Protein AF-A0A2N5YKT1-F1 (afdb_monomer_lite)

Radius of gyration: 28.51 Å; chains: 1; bounding box: 60×55×76 Å

pLDDT: mean 89.14, std 11.63, range [45.34, 98.81]

Secondary structure (DSSP, 8-state):
--SSEEEEEE-PPPPHHHHT--SS--SS----HHHHHHHHTT-S----EEEEEE-GGGT----EE-TTTSSSSSEEEEEEE-TTSSEEEEEEESSSSTT-TT-EEEEEETTS---EE-TT--SS-EEEEEE-TTSSEEEEEE-TTSSS-EEEEEEB-TT-PBPPPEE-TTSS-TTSPPP--------TTS-----THHHHH-HHHHHHHHHHHHHTT-HHHHHHHHHHHHHH-TT-HHHHHHHHHHHHHTT-HHHHHHHHHHHHHH-TT-HHHHHHHHHHHHHTT-HHHHHHHHHHHHHH-TT-HHHHHHHHHHHHHTT-HHHHHHHHHHHHHH-TT-HHHHHH-

Structure (mmCIF, N/CA/C/O backbone):
data_AF-A0A2N5YKT1-F1
#
_entry.id   AF-A0A2N5YKT1-F1
#
loop_
_atom_site.group_PDB
_atom_site.id
_atom_site.type_symbol
_atom_site.label_atom_id
_atom_site.label_alt_id
_atom_site.label_comp_id
_atom_site.label_asym_id
_atom_site.label_entity_id
_atom_site.label_seq_id
_atom_site.pdbx_PDB_ins_code
_atom_site.Cartn_x
_atom_site.Cartn_y
_atom_site.Cartn_z
_atom_site.occupancy
_atom_site.B_iso_or_equiv
_atom_site.auth_seq_id
_atom_site.auth_comp_id
_atom_site.auth_asym_id
_atom_site.auth_atom_id
_atom_site.pdbx_PDB_model_num
ATOM 1 N N . PRO A 1 1 ? 11.188 -1.565 -28.164 1.00 86.38 1 PRO A N 1
ATOM 2 C CA . PRO A 1 1 ? 10.560 -0.308 -28.669 1.00 86.38 1 PRO A CA 1
ATOM 3 C C . PRO A 1 1 ? 9.932 -0.454 -30.055 1.00 86.38 1 PRO A C 1
ATOM 5 O O . PRO A 1 1 ? 8.893 0.130 -30.321 1.00 86.38 1 PRO A O 1
ATOM 8 N N . ASP A 1 2 ? 10.549 -1.260 -30.917 1.00 89.69 2 ASP A N 1
ATOM 9 C CA . ASP A 1 2 ? 10.103 -1.562 -32.281 1.00 89.69 2 ASP A CA 1
ATOM 10 C C . ASP A 1 2 ? 8.947 -2.581 -32.383 1.00 89.69 2 ASP A C 1
ATOM 12 O O . ASP A 1 2 ? 8.536 -2.931 -33.486 1.00 89.69 2 ASP A O 1
ATOM 16 N N . GLY A 1 3 ? 8.436 -3.076 -31.251 1.00 90.06 3 GLY A N 1
ATOM 17 C CA . GLY A 1 3 ? 7.338 -4.046 -31.192 1.00 90.06 3 GLY A CA 1
ATOM 18 C C . GLY A 1 3 ? 7.708 -5.473 -31.608 1.00 90.06 3 GLY A C 1
ATOM 19 O O . GLY A 1 3 ? 6.817 -6.312 -31.717 1.00 90.06 3 GLY A O 1
ATOM 20 N N . LYS A 1 4 ? 8.993 -5.772 -31.839 1.00 92.25 4 LYS A N 1
ATOM 21 C CA . LYS A 1 4 ? 9.425 -7.091 -32.332 1.00 92.25 4 LYS A CA 1
ATOM 22 C C . LYS A 1 4 ? 9.734 -8.089 -31.227 1.00 92.25 4 LYS A C 1
ATOM 24 O O . LYS A 1 4 ? 9.658 -9.292 -31.459 1.00 92.25 4 LYS A O 1
ATOM 29 N N . GLU A 1 5 ? 10.072 -7.606 -30.040 1.00 93.50 5 GLU A N 1
ATOM 30 C CA . GLU A 1 5 ? 10.569 -8.421 -28.936 1.00 93.50 5 GLU A CA 1
ATOM 31 C C . GLU A 1 5 ? 10.015 -7.933 -27.593 1.00 93.50 5 GLU A C 1
ATOM 33 O O . GLU A 1 5 ? 9.808 -6.734 -27.382 1.00 93.50 5 GLU A O 1
ATOM 38 N N . ILE A 1 6 ? 9.808 -8.873 -26.672 1.00 94.81 6 ILE A N 1
ATOM 39 C CA . ILE A 1 6 ? 9.516 -8.625 -25.262 1.00 94.81 6 ILE A CA 1
ATOM 40 C C . ILE A 1 6 ? 10.753 -8.985 -24.437 1.00 94.81 6 ILE A C 1
ATOM 42 O O . ILE A 1 6 ? 11.307 -10.070 -24.587 1.00 94.81 6 ILE A O 1
ATOM 46 N N . ILE A 1 7 ? 11.129 -8.105 -23.508 1.00 95.06 7 ILE A N 1
ATOM 47 C CA . ILE A 1 7 ? 12.052 -8.425 -22.417 1.00 95.06 7 ILE A CA 1
ATOM 48 C C . ILE A 1 7 ? 11.255 -8.687 -21.141 1.00 95.06 7 ILE A C 1
ATOM 50 O O . ILE A 1 7 ? 10.336 -7.935 -20.809 1.00 95.06 7 ILE A O 1
ATOM 54 N N . PHE A 1 8 ? 11.586 -9.755 -20.427 1.00 94.12 8 PHE A N 1
ATOM 55 C CA . PHE A 1 8 ? 10.875 -10.158 -19.220 1.00 94.12 8 PHE A CA 1
ATOM 56 C C . PHE A 1 8 ? 11.812 -10.838 -18.226 1.00 94.12 8 PHE A C 1
ATOM 58 O O . PHE A 1 8 ? 12.901 -11.292 -18.566 1.00 94.12 8 PHE A O 1
ATOM 65 N N . THR A 1 9 ? 11.374 -10.898 -16.975 1.00 92.00 9 THR A N 1
ATOM 66 C CA . THR A 1 9 ? 12.069 -11.615 -15.908 1.00 92.00 9 THR A CA 1
ATOM 67 C C . THR A 1 9 ? 11.561 -13.041 -15.828 1.00 92.00 9 THR A C 1
ATOM 69 O O . THR A 1 9 ? 10.349 -13.260 -15.757 1.00 92.00 9 THR A O 1
ATOM 72 N N . ARG A 1 10 ? 12.469 -14.004 -15.753 1.00 88.81 10 ARG A N 1
ATOM 73 C CA . ARG A 1 10 ? 12.155 -15.415 -15.565 1.00 88.81 10 ARG A CA 1
ATOM 74 C C . ARG A 1 10 ? 12.795 -15.910 -14.277 1.00 88.81 10 ARG A C 1
ATOM 76 O O . ARG A 1 10 ? 13.937 -15.582 -13.987 1.00 88.81 10 ARG A O 1
ATOM 83 N N . SER A 1 11 ? 12.065 -16.726 -13.529 1.00 85.00 11 SER A N 1
ATOM 84 C CA . SER A 1 11 ? 12.604 -17.495 -12.410 1.00 85.00 11 SER A CA 1
ATOM 85 C C . SER A 1 11 ? 12.069 -18.925 -12.497 1.00 85.00 11 SER A C 1
ATOM 87 O O . SER A 1 11 ? 10.940 -19.107 -12.972 1.00 85.00 11 SER A O 1
ATOM 89 N N . PRO A 1 12 ? 12.836 -19.951 -12.094 1.00 78.06 12 PRO A N 1
ATOM 90 C CA . PRO A 1 12 ? 12.320 -21.308 -11.993 1.00 78.06 12 PRO A CA 1
ATOM 91 C C . PRO A 1 12 ? 11.086 -21.360 -11.082 1.00 78.06 12 PRO A C 1
ATOM 93 O O . PRO A 1 12 ? 11.156 -21.030 -9.898 1.00 78.06 12 PRO A O 1
ATOM 96 N N . ALA A 1 13 ? 9.950 -21.784 -11.637 1.00 69.56 13 ALA A N 1
ATOM 97 C CA . ALA A 1 13 ? 8.740 -22.024 -10.863 1.00 69.56 13 ALA A CA 1
ATOM 98 C C . ALA A 1 13 ? 8.846 -23.344 -10.082 1.00 69.56 13 ALA A C 1
ATOM 100 O O . ALA A 1 13 ? 9.595 -24.253 -10.445 1.00 69.56 13 ALA A O 1
ATOM 101 N N . ILE A 1 14 ? 8.067 -23.454 -9.012 1.00 65.19 14 ILE A N 1
ATOM 102 C CA . ILE A 1 14 ? 7.901 -24.701 -8.260 1.00 65.19 14 ILE A CA 1
ATOM 103 C C . ILE A 1 14 ? 6.872 -25.566 -8.988 1.00 65.19 14 ILE A C 1
ATOM 105 O O . ILE A 1 14 ? 5.936 -25.037 -9.591 1.00 65.19 14 ILE A O 1
ATOM 109 N N . SER A 1 15 ? 7.031 -26.891 -8.947 1.00 64.56 15 SER A N 1
ATOM 110 C CA . SER A 1 15 ? 5.998 -27.801 -9.446 1.00 64.56 15 SER A CA 1
ATOM 111 C C . SER A 1 15 ? 4.694 -27.585 -8.660 1.00 64.56 15 SER A C 1
ATOM 113 O O . SER A 1 15 ? 4.715 -27.410 -7.443 1.00 64.56 15 SER A O 1
ATOM 115 N N . ALA A 1 16 ? 3.537 -27.593 -9.329 1.00 60.28 16 ALA A N 1
ATOM 116 C CA . ALA A 1 16 ? 2.237 -27.390 -8.669 1.00 60.28 16 ALA A CA 1
ATOM 117 C C . ALA A 1 16 ? 2.002 -28.363 -7.488 1.00 60.28 16 ALA A C 1
ATOM 119 O O . ALA A 1 16 ? 1.377 -28.016 -6.489 1.00 60.28 16 ALA A O 1
ATOM 120 N N . SER A 1 17 ? 2.580 -29.566 -7.567 1.00 63.03 17 SER A N 1
ATOM 121 C CA . SER A 1 17 ? 2.560 -30.574 -6.504 1.00 63.03 17 SER A CA 1
ATOM 122 C C . SER A 1 17 ? 3.322 -30.165 -5.240 1.00 63.03 17 SER A C 1
ATOM 124 O O . SER A 1 17 ? 2.910 -30.522 -4.141 1.00 63.03 17 SER A O 1
ATOM 126 N N . GLU A 1 18 ? 4.423 -29.422 -5.367 1.00 60.34 18 GLU A N 1
ATOM 127 C CA . GLU A 1 18 ? 5.234 -28.970 -4.227 1.00 60.34 18 GLU A CA 1
ATOM 128 C C . GLU A 1 18 ? 4.712 -27.667 -3.611 1.00 60.34 18 GLU A C 1
ATOM 130 O O . GLU A 1 18 ? 4.902 -27.433 -2.418 1.00 60.34 18 GLU A O 1
ATOM 135 N N . SER A 1 19 ? 4.037 -26.821 -4.396 1.00 62.28 19 SER A N 1
ATOM 136 C CA . SER A 1 19 ? 3.437 -25.580 -3.890 1.00 62.28 19 SER A CA 1
ATOM 137 C C . SER A 1 19 ? 2.154 -25.819 -3.086 1.00 62.28 19 SER A C 1
ATOM 139 O O . SER A 1 19 ? 1.734 -24.938 -2.336 1.00 62.28 19 SER A O 1
ATOM 141 N N . GLY A 1 20 ? 1.533 -26.998 -3.226 1.00 58.44 20 GLY A N 1
ATOM 142 C CA . GLY A 1 20 ? 0.220 -27.310 -2.655 1.00 58.44 20 GLY A CA 1
ATOM 143 C C . GLY A 1 20 ? -0.949 -26.636 -3.384 1.00 58.44 20 GLY A C 1
ATOM 144 O O . GLY A 1 20 ? -2.080 -26.712 -2.913 1.00 58.44 20 GLY A O 1
ATOM 145 N N . ILE A 1 21 ? -0.697 -25.978 -4.523 1.00 56.59 21 ILE A N 1
ATOM 146 C CA . ILE A 1 21 ? -1.719 -25.327 -5.350 1.00 56.59 21 ILE A CA 1
ATOM 147 C C . ILE A 1 21 ? -2.102 -26.298 -6.464 1.00 56.59 21 ILE A C 1
ATOM 149 O O . ILE A 1 21 ? -1.448 -26.353 -7.503 1.00 56.59 21 ILE A O 1
ATOM 153 N N . THR A 1 22 ? -3.156 -27.077 -6.246 1.00 56.34 22 THR A N 1
ATOM 154 C CA . THR A 1 22 ? -3.546 -28.154 -7.166 1.00 56.34 22 THR A CA 1
ATOM 155 C C . THR A 1 22 ? -4.588 -27.725 -8.213 1.00 56.34 22 THR A C 1
ATOM 157 O O . THR A 1 22 ? -4.651 -28.336 -9.277 1.00 56.34 22 THR A O 1
ATOM 160 N N . ASP A 1 23 ? -5.353 -26.644 -7.971 1.00 52.97 23 ASP A N 1
ATOM 161 C CA . ASP A 1 23 ? -6.624 -26.417 -8.696 1.00 52.97 23 ASP A CA 1
ATOM 162 C C . ASP A 1 23 ? -6.814 -24.982 -9.235 1.00 52.97 23 ASP A C 1
ATOM 164 O O . ASP A 1 23 ? -7.851 -24.668 -9.816 1.00 52.97 23 ASP A O 1
ATOM 168 N N . GLY A 1 24 ? -5.872 -24.061 -8.998 1.00 51.94 24 GLY A N 1
ATOM 169 C CA . GLY A 1 24 ? -5.961 -22.660 -9.453 1.00 51.94 24 GLY A CA 1
ATOM 170 C C . GLY A 1 24 ? -7.123 -21.819 -8.884 1.00 51.94 24 GLY A C 1
ATOM 171 O O . GLY A 1 24 ? -7.169 -20.623 -9.153 1.00 51.94 24 GLY A O 1
ATOM 172 N N . PHE A 1 25 ? -8.039 -22.401 -8.095 1.00 45.34 25 PHE A N 1
ATOM 173 C CA . PHE A 1 25 ? -9.274 -21.758 -7.619 1.00 45.34 25 PHE A CA 1
ATOM 174 C C . PHE A 1 25 ? -9.761 -22.258 -6.243 1.00 45.34 25 PHE A C 1
ATOM 176 O O . PHE A 1 25 ? -10.955 -22.473 -6.025 1.00 45.34 25 PHE A O 1
ATOM 183 N N . THR A 1 26 ? -8.882 -22.409 -5.254 1.00 45.91 26 THR A N 1
ATOM 184 C CA . THR A 1 26 ? -9.340 -22.580 -3.865 1.00 45.91 26 THR A CA 1
ATOM 185 C C . THR A 1 26 ? -9.526 -21.212 -3.199 1.00 45.91 26 THR A C 1
ATOM 187 O O . THR A 1 26 ? -8.607 -20.404 -3.126 1.00 45.91 26 THR A O 1
ATOM 190 N N . ARG A 1 27 ? -10.733 -20.932 -2.671 1.00 49.94 27 ARG A N 1
ATOM 191 C CA . ARG A 1 27 ? -11.054 -19.685 -1.927 1.00 49.94 27 ARG A CA 1
ATOM 192 C C . ARG A 1 27 ? -10.218 -19.487 -0.652 1.00 49.94 27 ARG A C 1
ATOM 194 O O . ARG A 1 27 ? -10.260 -18.418 -0.053 1.00 49.94 27 ARG A O 1
ATOM 201 N N . LYS A 1 28 ? -9.486 -20.517 -0.226 1.00 52.94 28 LYS A N 1
ATOM 202 C CA . LYS A 1 28 ? -8.480 -20.461 0.830 1.00 52.94 28 LYS A CA 1
ATOM 203 C C . LYS A 1 28 ? -7.150 -20.905 0.240 1.00 52.94 28 LYS A C 1
ATOM 205 O O . LYS A 1 28 ? -6.939 -22.094 0.014 1.00 52.94 28 LYS A O 1
ATOM 210 N N . THR A 1 29 ? -6.260 -19.950 0.015 1.00 54.75 29 THR A N 1
ATOM 211 C CA . THR A 1 29 ? -4.850 -20.236 -0.234 1.00 54.75 29 THR A CA 1
ATOM 212 C C . THR A 1 29 ? -4.214 -20.583 1.109 1.00 54.75 29 THR A C 1
ATOM 214 O O . THR A 1 29 ? -3.700 -19.710 1.805 1.00 54.75 29 THR A O 1
ATOM 217 N N . GLU A 1 30 ? -4.301 -21.843 1.532 1.00 59.25 30 GLU A N 1
ATOM 218 C CA . GLU A 1 30 ? -3.433 -22.324 2.607 1.00 59.25 30 GLU A CA 1
ATOM 219 C C . GLU A 1 30 ? -2.031 -22.464 2.017 1.00 59.25 30 GLU A C 1
ATOM 221 O O . GLU A 1 30 ? -1.757 -23.353 1.213 1.00 59.25 30 GLU A O 1
ATOM 226 N N . VAL A 1 31 ? -1.157 -21.509 2.340 1.00 62.91 31 VAL A N 1
ATOM 227 C CA . VAL A 1 31 ? 0.230 -21.541 1.877 1.00 62.91 31 VAL A CA 1
ATOM 228 C C . VAL A 1 31 ? 0.899 -22.770 2.494 1.00 62.91 31 VAL A C 1
ATOM 230 O O . VAL A 1 31 ? 0.850 -22.967 3.709 1.00 62.91 31 VAL A O 1
ATOM 233 N N . ASN A 1 32 ? 1.508 -23.615 1.661 1.00 71.38 32 ASN A N 1
ATOM 234 C CA . ASN A 1 32 ? 2.214 -24.810 2.112 1.00 71.38 32 ASN A CA 1
ATOM 235 C C . ASN A 1 32 ? 3.315 -24.419 3.119 1.00 71.38 32 ASN A C 1
ATOM 237 O O . ASN A 1 32 ? 4.270 -23.724 2.770 1.00 71.38 32 ASN A O 1
ATOM 241 N N . LYS A 1 33 ? 3.170 -24.851 4.378 1.00 75.88 33 LYS A N 1
ATOM 242 C CA . LYS A 1 33 ? 4.049 -24.438 5.482 1.00 75.88 33 LYS A CA 1
ATOM 243 C C . LYS A 1 33 ? 5.522 -24.819 5.262 1.00 75.88 33 LYS A C 1
ATOM 2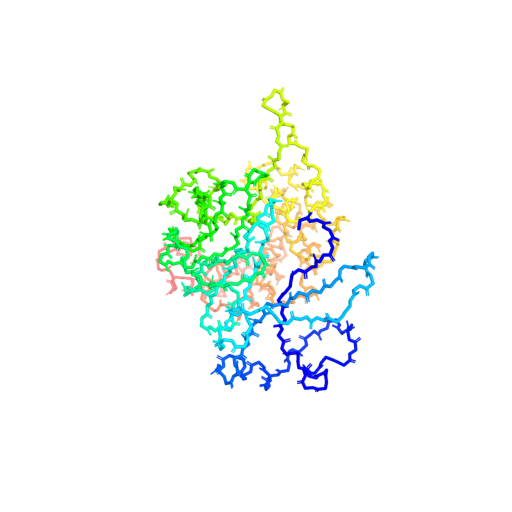45 O O . LYS A 1 33 ? 6.348 -23.920 5.354 1.00 75.88 33 LYS A O 1
ATOM 250 N N . PRO A 1 34 ? 5.881 -26.064 4.887 1.00 76.19 34 PRO A N 1
ATOM 251 C CA . PRO A 1 34 ? 7.258 -26.393 4.505 1.00 76.19 34 PRO A CA 1
ATOM 252 C C . PRO A 1 34 ? 7.849 -25.476 3.426 1.00 76.19 34 PRO A C 1
ATOM 254 O O . PRO A 1 34 ? 9.026 -25.126 3.478 1.00 76.19 34 PRO A O 1
ATOM 257 N N . PHE A 1 35 ? 7.040 -25.077 2.442 1.00 72.06 35 PHE A N 1
ATOM 258 C CA . PHE A 1 35 ? 7.455 -24.112 1.428 1.00 72.06 35 PHE A CA 1
ATOM 259 C C . PHE A 1 35 ? 7.686 -22.716 2.030 1.00 72.06 35 PHE A C 1
ATOM 261 O O . PHE A 1 35 ? 8.715 -22.095 1.757 1.00 72.06 35 PHE A O 1
ATOM 268 N N . THR A 1 36 ? 6.764 -22.237 2.871 1.00 75.12 36 THR A N 1
ATOM 269 C CA . THR A 1 36 ? 6.907 -20.949 3.565 1.00 75.12 36 THR A CA 1
ATOM 270 C C . THR A 1 36 ? 8.122 -20.932 4.482 1.00 75.12 36 THR A C 1
ATOM 272 O O . THR A 1 36 ? 8.856 -19.954 4.465 1.00 75.12 36 THR A O 1
ATOM 275 N N . ASP A 1 37 ? 8.386 -22.008 5.220 1.00 80.38 37 ASP A N 1
ATOM 276 C CA . ASP A 1 37 ? 9.520 -22.098 6.140 1.00 80.38 37 ASP A CA 1
ATOM 277 C C . ASP A 1 37 ? 10.845 -21.996 5.369 1.00 80.38 37 ASP A C 1
ATOM 279 O O . ASP A 1 37 ? 11.690 -21.175 5.711 1.00 80.38 37 ASP A O 1
ATOM 283 N N . LYS A 1 38 ? 10.990 -22.715 4.246 1.00 77.50 38 LYS A N 1
ATOM 284 C CA . LYS A 1 38 ? 12.174 -22.595 3.372 1.00 77.50 38 LYS A CA 1
ATOM 285 C C . LYS A 1 38 ? 12.364 -21.184 2.814 1.00 77.50 38 LYS A C 1
ATOM 287 O O . LYS A 1 38 ? 13.497 -20.725 2.683 1.00 77.50 38 LYS A O 1
ATOM 292 N N . PHE A 1 39 ? 11.266 -20.514 2.458 1.00 74.75 39 PHE A N 1
ATOM 293 C CA . PHE A 1 39 ? 11.278 -19.124 2.001 1.00 74.75 39 PHE A CA 1
ATOM 294 C C . PHE A 1 39 ? 11.723 -18.186 3.135 1.00 74.75 39 PHE A C 1
ATOM 296 O O . PHE A 1 39 ? 12.695 -17.455 2.976 1.00 74.75 39 PHE A O 1
ATOM 303 N N . VAL A 1 40 ? 11.068 -18.249 4.296 1.00 77.25 40 VAL A N 1
ATOM 304 C CA . VAL A 1 40 ? 11.337 -17.393 5.465 1.00 77.25 40 VAL A CA 1
ATOM 305 C C . VAL A 1 40 ? 12.751 -17.598 6.013 1.00 77.25 40 VAL A C 1
ATOM 307 O O . VAL A 1 40 ? 13.405 -16.626 6.382 1.00 77.25 40 VAL A O 1
ATOM 310 N N . ASN A 1 41 ? 13.247 -18.835 6.018 1.00 82.19 41 ASN A N 1
ATOM 311 C CA . ASN A 1 41 ? 14.579 -19.177 6.515 1.00 82.19 41 ASN A CA 1
ATOM 312 C C . ASN A 1 41 ? 15.702 -18.902 5.499 1.00 82.19 41 ASN A C 1
ATOM 314 O O . ASN A 1 41 ? 16.868 -19.135 5.810 1.00 82.19 41 ASN A O 1
ATOM 318 N N . GLY A 1 42 ? 15.381 -18.440 4.284 1.00 74.56 42 GLY A N 1
ATOM 319 C CA . GLY A 1 42 ? 16.381 -18.185 3.243 1.00 74.56 42 GLY A CA 1
ATOM 320 C C . GLY A 1 42 ? 17.089 -19.448 2.741 1.00 74.56 42 GLY A C 1
ATOM 321 O O . GLY A 1 42 ? 18.194 -19.370 2.216 1.00 74.56 42 GLY A O 1
ATOM 322 N N . GLU A 1 43 ? 16.467 -20.622 2.880 1.00 78.19 43 GLU A N 1
ATOM 323 C CA . GLU A 1 43 ? 17.034 -21.909 2.446 1.00 78.19 43 GLU A CA 1
ATOM 324 C C . GLU A 1 43 ? 17.023 -22.071 0.914 1.00 78.19 43 GLU A C 1
ATOM 326 O O . GLU A 1 43 ? 17.606 -23.012 0.372 1.00 78.19 43 GLU A O 1
ATOM 331 N N . ARG A 1 44 ? 16.346 -21.163 0.196 1.00 70.12 44 ARG A N 1
ATOM 332 C CA . ARG A 1 44 ? 16.289 -21.134 -1.268 1.00 70.12 44 ARG A CA 1
ATOM 333 C C . ARG A 1 44 ? 16.288 -19.701 -1.797 1.00 70.12 44 ARG A C 1
ATOM 335 O O . ARG A 1 44 ? 15.389 -18.921 -1.492 1.00 70.12 44 ARG A O 1
ATOM 342 N N . ASP A 1 45 ? 17.236 -19.404 -2.680 1.00 72.12 45 ASP A N 1
ATOM 343 C CA . ASP A 1 45 ? 17.280 -18.136 -3.405 1.00 72.12 45 ASP A CA 1
ATOM 344 C C . ASP A 1 45 ? 16.274 -18.125 -4.568 1.00 72.12 45 ASP A C 1
ATOM 346 O O . ASP A 1 45 ? 16.317 -18.988 -5.449 1.00 72.12 45 ASP A O 1
ATOM 350 N N . TYR A 1 46 ? 15.422 -17.099 -4.627 1.00 75.00 46 TYR A N 1
ATOM 351 C CA . TYR A 1 46 ? 14.644 -16.767 -5.825 1.00 75.00 46 TYR A CA 1
ATOM 352 C C . TYR A 1 46 ? 15.413 -15.725 -6.624 1.00 75.00 46 TYR A C 1
ATOM 354 O O . TYR A 1 46 ? 15.512 -14.561 -6.227 1.00 75.00 46 TYR A O 1
ATOM 362 N N . LYS A 1 47 ? 16.001 -16.168 -7.735 1.00 85.06 47 LYS A N 1
ATOM 363 C CA . LYS A 1 47 ? 16.746 -15.315 -8.661 1.00 85.06 47 LYS A CA 1
ATOM 364 C C . LYS A 1 47 ? 15.940 -15.136 -9.929 1.00 85.06 47 LYS A C 1
ATOM 366 O O . LYS A 1 47 ? 15.284 -16.069 -10.395 1.00 85.06 47 LYS A O 1
ATOM 371 N N . TYR A 1 48 ? 15.969 -13.913 -10.428 1.00 90.44 48 TYR A N 1
ATOM 372 C CA . TYR A 1 48 ? 15.307 -13.533 -11.658 1.00 90.44 48 TYR A CA 1
ATOM 373 C C . TYR A 1 48 ? 16.375 -13.233 -12.697 1.00 90.44 48 TYR A C 1
ATOM 375 O O . TYR A 1 48 ? 17.289 -12.447 -12.457 1.00 90.44 48 TYR A O 1
ATOM 383 N N . ASP A 1 49 ? 16.238 -13.865 -13.846 1.00 92.31 49 ASP A N 1
ATOM 384 C CA . ASP A 1 49 ? 17.089 -13.658 -15.003 1.00 92.31 49 ASP A CA 1
ATOM 385 C C . ASP A 1 49 ? 16.303 -12.900 -16.069 1.00 92.31 49 ASP A C 1
ATOM 387 O O . ASP A 1 49 ? 15.086 -13.075 -16.205 1.00 92.31 49 ASP A O 1
ATOM 391 N N . LEU A 1 50 ? 16.982 -12.049 -16.835 1.00 94.44 50 LEU A N 1
ATOM 392 C CA . LEU A 1 50 ? 16.354 -11.330 -17.940 1.00 94.44 50 LEU A CA 1
ATOM 393 C C . LEU A 1 50 ? 16.381 -12.159 -19.214 1.00 94.44 50 LEU A C 1
ATOM 395 O O . LEU A 1 50 ? 17.443 -12.494 -19.718 1.00 94.44 50 LEU A O 1
ATOM 399 N N . TYR A 1 51 ? 15.214 -12.408 -19.787 1.00 95.81 51 TYR A N 1
ATOM 400 C CA . TYR A 1 51 ? 15.062 -13.101 -21.058 1.00 95.81 51 TYR A CA 1
ATOM 401 C C . TYR A 1 51 ? 14.421 -12.181 -22.089 1.00 95.81 51 TYR A C 1
ATOM 403 O O . TYR A 1 51 ? 13.651 -11.276 -21.761 1.00 95.81 51 TYR A O 1
ATOM 411 N N . LYS A 1 52 ? 14.732 -12.452 -23.350 1.00 95.25 52 LYS A N 1
ATOM 412 C CA . LYS A 1 52 ? 14.124 -11.848 -24.530 1.00 95.25 52 LYS A CA 1
ATOM 413 C C . LYS A 1 52 ? 13.316 -12.900 -25.275 1.00 95.25 52 LYS A C 1
ATOM 415 O O . LYS A 1 52 ? 13.722 -14.055 -25.333 1.00 95.25 52 LYS A O 1
ATOM 420 N N . ILE A 1 53 ? 12.178 -12.523 -25.839 1.00 96.12 53 ILE A N 1
ATOM 421 C CA . ILE A 1 53 ? 11.334 -13.414 -26.642 1.00 96.12 53 ILE A CA 1
ATOM 422 C C . ILE A 1 53 ? 10.734 -12.631 -27.814 1.00 96.12 53 ILE A C 1
ATOM 424 O O . ILE A 1 53 ? 10.256 -11.510 -27.606 1.00 96.12 53 ILE A O 1
ATOM 428 N N . PRO A 1 54 ? 10.723 -13.182 -29.040 1.00 96.12 54 PRO A N 1
ATOM 429 C CA . PRO A 1 54 ? 10.025 -12.561 -30.159 1.00 96.12 54 PRO A CA 1
ATOM 430 C C . PRO A 1 54 ? 8.547 -12.341 -29.829 1.00 96.12 54 PRO A C 1
ATOM 432 O O . PRO A 1 54 ? 7.893 -13.226 -29.282 1.00 96.12 54 PRO A O 1
ATOM 435 N N . PHE A 1 55 ? 8.000 -11.176 -30.176 1.00 94.50 55 PHE A N 1
ATOM 436 C CA . PHE A 1 55 ? 6.584 -10.892 -29.955 1.00 94.50 55 PHE A CA 1
ATOM 437 C C . PHE A 1 55 ? 5.697 -11.715 -30.899 1.00 94.50 55 PHE A C 1
ATOM 439 O O . PHE A 1 55 ? 4.702 -12.287 -30.455 1.00 94.50 55 PHE A O 1
ATOM 446 N N . ASN A 1 56 ? 6.075 -11.805 -32.183 1.00 93.88 56 ASN A N 1
ATOM 447 C CA . ASN A 1 56 ? 5.400 -12.593 -33.226 1.00 93.88 56 ASN A CA 1
ATOM 448 C C . ASN A 1 56 ? 3.867 -12.424 -33.240 1.00 93.88 56 ASN A C 1
ATOM 450 O O . ASN A 1 56 ? 3.121 -13.405 -33.200 1.00 93.88 56 ASN A O 1
ATOM 454 N N . ASP A 1 57 ? 3.395 -11.175 -33.258 1.00 91.25 57 ASP A N 1
ATOM 455 C CA . ASP A 1 57 ? 1.970 -10.813 -33.157 1.00 91.25 57 ASP A CA 1
ATOM 456 C C . ASP A 1 57 ? 1.272 -11.417 -31.923 1.00 91.25 57 ASP A C 1
ATOM 458 O O . ASP A 1 57 ? 0.128 -11.866 -31.983 1.00 91.25 57 ASP A O 1
ATOM 462 N N . GLY A 1 58 ? 1.988 -11.492 -30.801 1.00 90.88 58 GLY A N 1
ATOM 463 C CA . GLY A 1 58 ? 1.511 -12.092 -29.556 1.00 90.88 58 GLY A CA 1
ATOM 464 C C . GLY A 1 58 ? 1.627 -13.617 -29.487 1.00 90.88 58 GLY A C 1
ATOM 465 O O . GLY A 1 58 ? 1.264 -14.192 -28.464 1.00 90.88 58 GLY A O 1
ATOM 466 N N . ARG A 1 59 ? 2.148 -14.292 -30.524 1.00 93.00 59 ARG A N 1
ATOM 467 C CA . ARG A 1 59 ? 2.378 -15.751 -30.501 1.00 93.00 59 ARG A CA 1
ATOM 468 C C . ARG A 1 59 ? 3.629 -16.155 -29.719 1.00 93.00 59 ARG A C 1
ATOM 470 O O . ARG A 1 59 ? 3.787 -17.334 -29.417 1.00 93.00 59 ARG A O 1
ATOM 477 N N . GLY A 1 60 ? 4.502 -15.203 -29.390 1.00 93.00 60 GLY A N 1
ATOM 478 C CA . GLY A 1 60 ? 5.743 -15.491 -28.679 1.00 93.00 60 GLY A CA 1
ATOM 479 C C . GLY A 1 60 ? 6.771 -16.225 -29.548 1.00 93.00 60 GLY A C 1
ATOM 480 O O . GLY A 1 60 ? 6.729 -16.195 -30.778 1.00 93.00 60 GLY A O 1
ATOM 481 N N . GLY A 1 61 ? 7.704 -16.915 -28.905 1.00 94.44 61 GLY A N 1
ATOM 482 C CA . GLY A 1 61 ? 8.761 -17.694 -29.541 1.00 94.44 61 GLY A CA 1
ATOM 483 C C . GLY A 1 61 ? 9.625 -18.388 -28.493 1.00 94.44 61 GLY A C 1
ATOM 484 O O . GLY A 1 61 ? 9.224 -18.515 -27.338 1.00 94.44 61 GLY A O 1
ATOM 485 N N . GLU A 1 62 ? 10.824 -18.808 -28.882 1.00 95.88 62 GLU A N 1
ATOM 486 C CA . GLU A 1 62 ? 11.795 -19.347 -27.928 1.00 95.88 62 GLU A CA 1
ATOM 487 C C . GLU A 1 62 ? 12.417 -18.208 -27.102 1.00 95.88 62 GLU A C 1
ATOM 489 O O . GLU A 1 62 ? 12.925 -17.243 -27.685 1.00 95.88 62 GLU A O 1
ATOM 494 N N . PRO A 1 63 ? 12.376 -18.275 -25.760 1.00 95.25 63 PRO A N 1
ATOM 495 C CA . PRO A 1 63 ? 12.982 -17.264 -24.912 1.00 95.25 63 PRO A CA 1
ATOM 496 C C . PRO A 1 63 ? 14.503 -17.450 -24.837 1.00 95.25 63 PRO A C 1
ATOM 498 O O . PRO A 1 63 ? 15.000 -18.531 -24.525 1.00 95.25 63 PRO A O 1
ATOM 501 N N . ILE A 1 64 ? 15.244 -16.367 -25.051 1.00 95.06 64 ILE A N 1
ATOM 502 C CA . ILE A 1 64 ? 16.709 -16.335 -25.083 1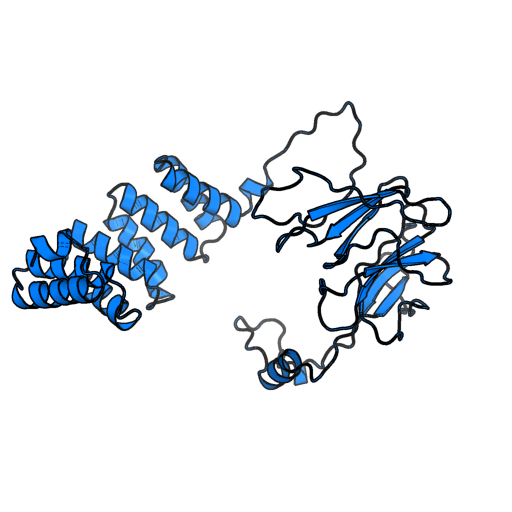.00 95.06 64 ILE A CA 1
ATOM 503 C C . ILE A 1 64 ? 17.219 -15.547 -23.865 1.00 95.06 64 ILE A C 1
ATOM 505 O O . ILE A 1 64 ? 16.729 -14.439 -23.624 1.00 95.06 64 ILE A O 1
ATOM 509 N N . PRO A 1 65 ? 18.181 -16.075 -23.086 1.00 95.31 65 PRO A N 1
ATOM 510 C CA . PRO A 1 65 ? 18.755 -15.352 -21.955 1.00 95.31 65 PRO A CA 1
ATOM 511 C C . PRO A 1 65 ? 19.519 -14.105 -22.419 1.00 95.31 65 PRO A C 1
ATOM 513 O O . PRO A 1 65 ? 20.229 -14.118 -23.426 1.00 95.31 65 PRO A O 1
ATOM 516 N N . VAL A 1 66 ? 19.400 -13.013 -21.666 1.00 95.19 66 VAL A N 1
ATOM 517 C CA . VAL A 1 66 ? 20.140 -11.769 -21.911 1.00 95.19 66 VAL A CA 1
ATOM 518 C C . VAL A 1 66 ? 21.521 -11.872 -21.277 1.00 95.19 66 VAL A C 1
ATOM 520 O O . VAL A 1 66 ? 21.649 -11.927 -20.052 1.00 95.19 66 VAL A O 1
ATOM 523 N N . ALA A 1 67 ? 22.564 -11.856 -22.107 1.00 93.50 67 ALA A N 1
ATOM 524 C CA . ALA A 1 67 ? 23.951 -11.882 -21.650 1.00 93.50 67 ALA A CA 1
ATOM 525 C C . ALA A 1 67 ? 24.238 -10.761 -20.630 1.00 93.50 67 ALA A C 1
ATOM 527 O O . ALA A 1 67 ? 23.833 -9.615 -20.817 1.00 93.50 67 ALA A O 1
ATOM 528 N N . GLY A 1 68 ? 24.914 -11.104 -19.528 1.00 90.56 68 GLY A N 1
ATOM 529 C CA . GLY A 1 68 ? 25.237 -10.183 -18.429 1.00 90.56 68 GLY A CA 1
ATOM 530 C C . GLY A 1 68 ? 24.104 -9.949 -17.416 1.00 90.56 68 GLY A C 1
ATOM 531 O O . GLY A 1 68 ? 24.377 -9.566 -16.274 1.00 90.56 68 GLY A O 1
ATOM 532 N N . ALA A 1 69 ? 22.855 -10.249 -17.783 1.00 92.75 69 ALA A N 1
ATOM 533 C CA . ALA A 1 69 ? 21.670 -10.110 -16.931 1.00 92.75 69 ALA A CA 1
ATOM 534 C C . ALA A 1 69 ? 20.888 -11.427 -16.729 1.00 92.75 69 ALA A C 1
ATOM 536 O O . ALA A 1 69 ? 19.790 -11.419 -16.171 1.00 92.75 69 ALA A O 1
ATOM 537 N N . SER A 1 70 ? 21.462 -12.542 -17.181 1.00 93.88 70 SER A N 1
ATOM 538 C CA . SER A 1 70 ? 21.038 -13.918 -16.912 1.00 93.88 70 SER A CA 1
ATOM 539 C C . SER A 1 70 ? 22.211 -14.732 -16.389 1.00 93.88 70 SER A C 1
ATOM 541 O O . SER A 1 70 ? 23.357 -14.440 -16.740 1.00 93.88 70 SER A O 1
ATOM 543 N N . ASP A 1 71 ? 21.924 -15.735 -15.560 1.00 91.06 71 ASP A N 1
ATOM 544 C CA . ASP A 1 71 ? 22.881 -16.725 -15.049 1.00 91.06 71 ASP A CA 1
ATOM 545 C C . ASP A 1 71 ? 24.081 -16.099 -14.310 1.00 91.06 71 ASP A C 1
ATOM 547 O O . ASP A 1 71 ? 25.134 -16.708 -14.132 1.00 91.06 71 ASP A O 1
ATOM 551 N N . ASN A 1 72 ? 23.924 -14.861 -13.830 1.00 91.12 72 ASN A N 1
ATOM 552 C CA . ASN A 1 72 ? 24.975 -14.094 -13.155 1.00 91.12 72 ASN A CA 1
ATOM 553 C C . ASN A 1 72 ? 24.958 -14.265 -11.623 1.00 91.12 72 ASN A C 1
ATOM 555 O O . ASN A 1 72 ? 25.661 -13.559 -10.897 1.00 91.12 72 ASN A O 1
ATOM 559 N N . GLY A 1 73 ? 24.119 -15.175 -11.120 1.00 89.00 73 GLY A N 1
ATOM 560 C CA . GLY A 1 73 ? 23.958 -15.457 -9.696 1.00 89.00 73 GLY A CA 1
ATOM 561 C C . GLY A 1 73 ? 23.280 -14.340 -8.894 1.00 89.00 73 GLY A C 1
ATOM 562 O O . GLY A 1 73 ? 23.270 -14.430 -7.663 1.00 89.00 73 GLY A O 1
ATOM 563 N N . LYS A 1 74 ? 22.712 -13.325 -9.556 1.00 90.75 74 LYS A N 1
ATOM 564 C CA . LYS A 1 74 ? 21.978 -12.194 -8.966 1.00 90.75 74 LYS A CA 1
ATOM 565 C C . LYS A 1 74 ? 20.517 -12.204 -9.421 1.00 90.75 74 LYS A C 1
ATOM 567 O O . LYS A 1 74 ? 20.136 -12.954 -10.310 1.00 90.75 74 LYS A O 1
ATOM 572 N N . SER A 1 75 ? 19.697 -11.375 -8.786 1.00 91.50 75 SER A N 1
ATOM 573 C CA . SER A 1 75 ? 18.318 -11.124 -9.202 1.00 91.50 75 SER A CA 1
ATOM 574 C C . SER A 1 75 ? 18.270 -9.873 -10.074 1.00 91.50 75 SER A C 1
ATOM 576 O O . SER A 1 75 ? 18.677 -8.811 -9.613 1.00 91.50 75 SER A O 1
ATOM 578 N N . ASN A 1 76 ? 17.783 -9.993 -11.308 1.00 93.25 76 ASN A N 1
ATOM 579 C CA . ASN A 1 76 ? 17.722 -8.943 -12.321 1.00 93.25 76 ASN A CA 1
ATOM 580 C C . ASN A 1 76 ? 16.256 -8.720 -12.726 1.00 93.25 76 ASN A C 1
ATOM 582 O O . ASN A 1 76 ? 15.558 -9.672 -13.076 1.00 93.25 76 ASN A O 1
ATOM 586 N N . TYR A 1 77 ? 15.759 -7.483 -12.648 1.00 92.88 77 TYR A N 1
ATOM 587 C CA . TYR A 1 77 ? 14.329 -7.200 -12.800 1.00 92.88 77 TYR A CA 1
ATOM 588 C C . TYR A 1 77 ? 13.997 -5.776 -13.252 1.00 92.88 77 TYR A C 1
ATOM 590 O O . TYR A 1 77 ? 14.868 -4.926 -13.388 1.00 92.88 77 TYR A O 1
ATOM 598 N N . PHE A 1 78 ? 12.714 -5.531 -13.549 1.00 93.19 78 PHE A N 1
ATOM 599 C CA . PHE A 1 78 ? 12.197 -4.254 -14.068 1.00 93.19 78 PHE A CA 1
ATOM 600 C C . PHE A 1 78 ? 12.932 -3.730 -15.309 1.00 93.19 78 PHE A C 1
ATOM 602 O O . PHE A 1 78 ? 13.089 -2.528 -15.485 1.00 93.19 78 PHE A O 1
ATOM 609 N N . ALA A 1 79 ? 13.359 -4.624 -16.200 1.00 95.25 79 ALA A N 1
ATOM 610 C CA . ALA A 1 79 ? 14.040 -4.214 -17.418 1.00 95.25 79 ALA A CA 1
ATOM 611 C C . ALA A 1 79 ? 13.159 -3.317 -18.305 1.00 95.25 79 ALA A C 1
ATOM 613 O O . ALA A 1 79 ? 11.958 -3.563 -18.493 1.00 95.25 79 ALA A O 1
ATOM 614 N N . ARG A 1 80 ? 13.769 -2.264 -18.853 1.00 95.19 80 ARG A N 1
ATOM 615 C CA . ARG A 1 80 ? 13.140 -1.289 -19.748 1.00 95.19 80 ARG A CA 1
ATOM 616 C C . ARG A 1 80 ? 14.116 -0.882 -20.840 1.00 95.19 80 ARG A C 1
ATOM 618 O O . ARG A 1 80 ? 15.220 -0.425 -20.550 1.00 95.19 80 ARG A O 1
ATOM 625 N N . TYR A 1 81 ? 13.669 -0.996 -22.085 1.00 96.38 81 TYR A N 1
ATOM 626 C CA . TYR A 1 81 ? 14.362 -0.390 -23.213 1.00 96.38 81 TYR A CA 1
ATOM 627 C C . TYR A 1 81 ? 14.209 1.133 -23.180 1.00 96.38 81 TYR A C 1
ATOM 629 O O . TYR A 1 81 ? 13.116 1.632 -22.893 1.00 96.38 81 TYR A O 1
ATOM 637 N N . SER A 1 82 ? 15.264 1.865 -23.532 1.00 96.69 82 SER A N 1
ATOM 638 C CA . SER A 1 82 ? 15.134 3.274 -23.899 1.00 96.69 82 SER A CA 1
ATOM 639 C C . SER A 1 82 ? 14.237 3.399 -25.143 1.00 96.69 82 SER A C 1
ATOM 641 O O . SER A 1 82 ? 14.260 2.513 -26.001 1.00 96.69 82 SER A O 1
ATOM 643 N N . PRO A 1 83 ? 13.421 4.463 -25.280 1.00 95.50 83 PRO A N 1
ATOM 644 C CA . PRO A 1 83 ? 12.529 4.619 -26.435 1.00 95.50 83 PRO A CA 1
ATOM 645 C C . PRO A 1 83 ? 13.214 4.592 -27.809 1.00 95.50 83 PRO A C 1
ATOM 647 O O . PRO A 1 83 ? 12.647 4.046 -28.751 1.00 95.50 83 PRO A O 1
ATOM 650 N N . ASP A 1 84 ? 14.440 5.103 -27.915 1.00 95.81 84 ASP A N 1
ATOM 651 C CA . ASP A 1 84 ? 15.289 5.029 -29.109 1.00 95.81 84 ASP A CA 1
ATOM 652 C C . ASP A 1 84 ? 15.903 3.639 -29.366 1.00 95.81 84 ASP A C 1
ATOM 654 O O . ASP A 1 84 ? 16.545 3.430 -30.391 1.00 95.81 84 ASP A O 1
ATOM 658 N N . GLY A 1 85 ? 15.701 2.681 -28.456 1.00 95.94 85 GLY A N 1
ATOM 659 C CA . GLY A 1 85 ? 16.150 1.299 -28.589 1.00 95.94 85 GLY A CA 1
ATOM 660 C C . GLY A 1 85 ? 17.638 1.073 -28.361 1.00 95.94 85 GLY A C 1
ATOM 661 O O . GLY A 1 85 ? 18.090 -0.036 -28.614 1.00 95.94 85 GLY A O 1
ATOM 662 N N . LYS A 1 86 ? 18.395 2.066 -27.882 1.00 96.38 86 LYS A N 1
ATOM 663 C CA . LYS A 1 86 ? 19.845 1.931 -27.670 1.00 96.38 86 LYS A CA 1
ATOM 664 C C . LYS A 1 86 ? 20.222 1.201 -26.388 1.00 96.38 86 LYS A C 1
ATOM 666 O O . LYS A 1 86 ? 21.211 0.474 -26.372 1.00 96.38 86 LYS A O 1
ATOM 671 N N . TRP A 1 87 ? 19.449 1.381 -25.322 1.00 97.69 87 TRP A N 1
ATOM 672 C CA . TRP A 1 87 ? 19.821 0.948 -23.978 1.00 97.69 87 TRP A CA 1
ATOM 673 C C . TRP A 1 87 ? 18.758 0.052 -23.352 1.00 97.69 87 TRP A C 1
ATOM 675 O O . TRP A 1 87 ? 17.564 0.208 -23.606 1.00 97.69 87 TRP A O 1
ATOM 685 N N . ILE A 1 88 ? 19.192 -0.848 -22.475 1.00 97.25 88 ILE A N 1
ATOM 686 C CA . ILE A 1 88 ? 18.346 -1.551 -21.511 1.00 97.25 88 ILE A CA 1
ATOM 687 C C . ILE A 1 88 ? 18.795 -1.120 -20.120 1.00 97.25 88 ILE A C 1
ATOM 689 O O . ILE A 1 88 ? 19.969 -1.260 -19.786 1.00 97.25 88 ILE A O 1
ATOM 693 N N . VAL A 1 89 ? 17.856 -0.636 -19.30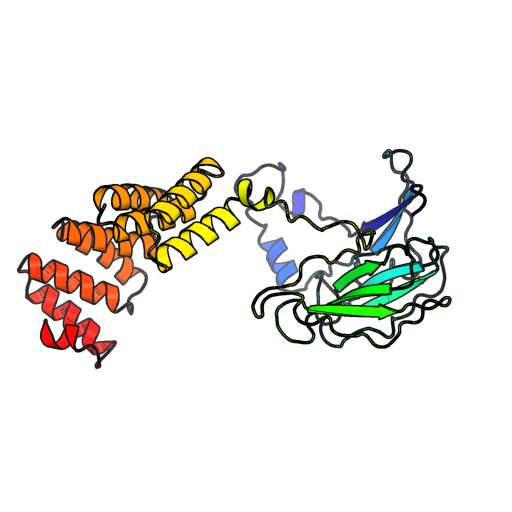5 1.00 97.81 89 VAL A N 1
ATOM 694 C CA . VAL A 1 89 ? 18.077 -0.364 -17.877 1.00 97.81 89 VAL A CA 1
ATOM 695 C C . VAL A 1 89 ? 17.252 -1.330 -17.050 1.00 97.81 89 VAL A C 1
ATOM 697 O O . VAL A 1 89 ? 16.078 -1.556 -17.354 1.00 97.81 89 VAL A O 1
ATOM 700 N N . PHE A 1 90 ? 17.851 -1.890 -16.007 1.00 96.38 90 PHE A N 1
ATOM 701 C CA . PHE A 1 90 ? 17.225 -2.864 -15.119 1.00 96.38 90 PHE A CA 1
ATOM 702 C C . PHE A 1 90 ? 17.768 -2.741 -13.694 1.00 96.38 90 PHE A C 1
ATOM 704 O O . PHE A 1 90 ? 18.846 -2.198 -13.470 1.00 96.38 90 PHE A O 1
ATOM 711 N N . CYS A 1 91 ? 17.021 -3.253 -12.722 1.00 95.19 91 CYS A N 1
ATOM 712 C CA . CYS A 1 91 ? 17.478 -3.390 -11.346 1.00 95.19 91 CYS A CA 1
ATOM 713 C C . CYS A 1 91 ? 18.232 -4.710 -11.169 1.00 95.19 91 CYS A C 1
ATOM 715 O O . CYS A 1 91 ? 17.820 -5.732 -11.720 1.00 95.19 91 CYS A O 1
ATOM 717 N N . LYS A 1 92 ? 19.280 -4.707 -10.349 1.00 93.94 92 LYS A N 1
ATOM 718 C CA . LYS A 1 92 ? 20.042 -5.889 -9.946 1.00 93.94 92 LYS A CA 1
ATOM 719 C C . LYS A 1 92 ? 20.268 -5.867 -8.436 1.00 93.94 92 LYS A C 1
ATOM 721 O O . LYS A 1 92 ? 20.639 -4.834 -7.884 1.00 93.94 92 LYS A O 1
ATOM 726 N N . ALA A 1 93 ? 20.051 -7.006 -7.785 1.00 92.00 93 ALA A N 1
ATOM 727 C CA . ALA A 1 93 ? 20.199 -7.194 -6.339 1.00 92.00 93 ALA A CA 1
ATOM 728 C C . ALA A 1 93 ? 20.783 -8.580 -6.019 1.00 92.00 93 ALA A C 1
ATOM 730 O O . ALA A 1 93 ? 20.769 -9.480 -6.867 1.00 92.00 93 ALA A O 1
ATOM 731 N N . ASN A 1 94 ? 21.286 -8.786 -4.800 1.00 86.81 94 ASN A N 1
ATOM 732 C CA . ASN A 1 94 ? 21.859 -10.068 -4.396 1.00 86.81 94 ASN A CA 1
ATOM 733 C C . ASN A 1 94 ? 20.800 -11.168 -4.278 1.00 86.81 94 ASN A C 1
ATOM 735 O O . ASN A 1 94 ? 21.059 -12.275 -4.755 1.00 86.81 94 ASN A O 1
ATOM 739 N N . ASN A 1 95 ? 19.633 -10.897 -3.678 1.00 72.81 95 ASN A N 1
ATOM 740 C CA . ASN A 1 95 ? 18.665 -11.956 -3.383 1.00 72.81 95 ASN A CA 1
ATOM 741 C C . ASN A 1 95 ? 17.168 -11.562 -3.354 1.00 72.81 95 ASN A C 1
ATOM 743 O O . ASN A 1 95 ? 16.773 -10.429 -3.097 1.00 72.81 95 ASN A O 1
ATOM 747 N N . PHE A 1 96 ? 16.362 -12.606 -3.603 1.00 68.19 96 PHE A N 1
ATOM 748 C CA . PHE A 1 96 ? 15.071 -12.988 -3.005 1.00 68.19 96 PHE A CA 1
ATOM 749 C C . PHE A 1 96 ? 13.822 -12.117 -3.199 1.00 68.19 96 PHE A C 1
ATOM 751 O O . PHE A 1 96 ? 12.740 -12.670 -3.401 1.00 68.19 96 PHE A O 1
ATOM 758 N N . MET A 1 97 ? 13.921 -10.792 -3.182 1.00 63.31 97 MET A N 1
ATOM 759 C CA . MET A 1 97 ? 12.746 -9.924 -3.254 1.00 63.31 97 MET A CA 1
ATOM 760 C C . MET A 1 97 ? 12.968 -8.775 -4.232 1.00 63.31 97 MET A C 1
ATOM 762 O O . MET A 1 97 ? 14.038 -8.174 -4.310 1.00 63.31 97 MET A O 1
ATOM 766 N N . LEU A 1 98 ? 11.926 -8.451 -4.996 1.00 64.94 98 LEU A N 1
ATOM 767 C CA . LEU A 1 98 ? 11.865 -7.156 -5.663 1.00 64.94 98 LEU A CA 1
ATOM 768 C C . LEU A 1 98 ? 11.955 -6.082 -4.571 1.00 64.94 98 LEU A C 1
ATOM 770 O O . LEU A 1 98 ? 11.351 -6.248 -3.511 1.00 64.94 98 LEU A O 1
ATOM 774 N N . LEU A 1 99 ? 12.637 -4.966 -4.848 1.00 70.94 99 LEU A N 1
ATOM 775 C CA . LEU A 1 99 ? 12.674 -3.801 -3.948 1.00 70.94 99 LEU A CA 1
ATOM 776 C C . LEU A 1 99 ? 13.505 -4.009 -2.664 1.00 70.94 99 LEU A C 1
ATOM 778 O O . LEU A 1 99 ? 13.150 -3.492 -1.604 1.00 70.94 99 LEU A O 1
ATOM 782 N N . MET A 1 100 ? 14.612 -4.749 -2.748 1.00 78.62 100 MET A N 1
ATOM 783 C CA . MET A 1 100 ? 15.551 -4.902 -1.629 1.00 78.62 100 MET A CA 1
ATOM 784 C C . MET A 1 100 ? 16.486 -3.698 -1.482 1.00 78.62 100 MET A C 1
ATOM 786 O O . MET A 1 100 ? 16.769 -2.991 -2.451 1.00 78.62 100 MET A O 1
ATOM 790 N N . GLY A 1 101 ? 16.972 -3.467 -0.258 1.00 86.44 101 GLY A N 1
ATOM 791 C CA . GLY A 1 101 ? 17.855 -2.340 0.074 1.00 86.44 101 GLY A CA 1
ATOM 792 C C . GLY A 1 101 ? 19.120 -2.271 -0.786 1.00 86.44 101 GLY A C 1
ATOM 793 O O . GLY A 1 101 ? 19.575 -1.181 -1.117 1.00 86.44 101 GLY A O 1
ATOM 794 N N . ASP A 1 102 ? 19.632 -3.424 -1.213 1.00 89.50 102 ASP A N 1
ATOM 795 C CA . ASP A 1 102 ? 20.819 -3.577 -2.057 1.00 89.50 102 ASP A CA 1
ATOM 796 C C . ASP A 1 102 ? 20.536 -3.474 -3.566 1.00 89.50 102 ASP A C 1
ATOM 798 O O . ASP A 1 102 ? 21.448 -3.637 -4.375 1.00 89.50 102 ASP A O 1
ATOM 802 N N . SER A 1 103 ? 19.290 -3.207 -3.965 1.00 93.12 103 SER A N 1
ATOM 803 C CA . SER A 1 103 ? 18.918 -3.048 -5.369 1.00 93.12 103 SER A CA 1
ATOM 804 C C . SER A 1 103 ? 19.527 -1.786 -5.979 1.00 93.12 103 SER A C 1
ATOM 806 O O . SER A 1 103 ? 19.313 -0.667 -5.491 1.00 93.12 103 SER A O 1
ATOM 808 N N . LYS A 1 104 ? 20.238 -1.971 -7.094 1.00 95.25 104 LYS A N 1
ATOM 809 C CA . LYS A 1 104 ? 20.869 -0.913 -7.892 1.00 95.25 104 LYS A CA 1
ATOM 810 C C . LYS A 1 104 ? 20.434 -1.013 -9.351 1.00 95.25 104 LYS A C 1
ATOM 812 O O . LYS A 1 104 ? 20.131 -2.094 -9.850 1.00 95.25 104 LYS A O 1
ATOM 817 N N . LEU A 1 105 ? 20.402 0.117 -10.038 1.00 97.00 105 LEU A N 1
ATOM 818 C CA . LEU A 1 105 ? 20.165 0.226 -11.467 1.00 97.00 105 LEU A CA 1
ATOM 819 C C . LEU A 1 105 ? 21.447 -0.053 -12.249 1.00 97.00 105 LEU A C 1
ATOM 821 O O . LEU A 1 105 ? 22.510 0.483 -11.935 1.00 97.00 105 LEU A O 1
ATOM 825 N N . TYR A 1 106 ? 21.311 -0.850 -13.297 1.00 97.50 106 TYR A N 1
ATOM 826 C CA . TYR A 1 106 ? 22.351 -1.171 -14.262 1.00 97.50 106 TYR A CA 1
ATOM 827 C C . TYR A 1 106 ? 21.855 -0.850 -15.667 1.00 97.50 106 TYR A C 1
ATOM 829 O O . TYR A 1 106 ? 20.653 -0.904 -15.938 1.00 97.50 106 TYR A O 1
ATOM 837 N N . ILE A 1 107 ? 22.789 -0.528 -16.556 1.00 98.25 107 ILE A N 1
ATOM 838 C CA . ILE A 1 107 ? 22.544 -0.212 -17.962 1.00 98.25 107 ILE A CA 1
ATOM 839 C C . ILE A 1 107 ? 23.439 -1.066 -18.864 1.00 98.25 107 ILE A C 1
ATOM 841 O O . ILE A 1 107 ? 24.576 -1.382 -18.509 1.00 98.25 107 ILE A O 1
ATOM 845 N N . MET A 1 108 ? 22.921 -1.440 -20.033 1.00 97.12 108 MET A N 1
ATOM 846 C CA . MET A 1 108 ? 23.665 -2.138 -21.085 1.00 97.12 108 MET A CA 1
ATOM 847 C C . MET A 1 108 ? 23.160 -1.749 -22.481 1.00 97.12 108 MET A C 1
ATOM 849 O O . MET A 1 108 ? 21.985 -1.377 -22.608 1.00 97.12 108 MET A O 1
ATOM 853 N N . PRO A 1 109 ? 23.986 -1.865 -23.538 1.00 96.38 109 PRO A N 1
ATOM 854 C CA . PRO A 1 109 ? 23.515 -1.725 -24.911 1.00 96.38 109 PRO A CA 1
ATOM 855 C C . PRO A 1 109 ? 22.420 -2.751 -25.230 1.00 96.38 109 PRO A C 1
ATOM 857 O O . PRO A 1 109 ? 22.513 -3.926 -24.865 1.00 96.38 109 PRO A O 1
ATOM 860 N N . ALA A 1 110 ? 21.375 -2.320 -25.929 1.00 93.75 110 ALA A N 1
ATOM 861 C CA . ALA A 1 110 ? 20.226 -3.155 -26.273 1.00 93.75 110 ALA A CA 1
ATOM 862 C C . ALA A 1 110 ? 20.581 -4.340 -27.185 1.00 93.75 110 ALA A C 1
ATOM 864 O O . ALA A 1 110 ? 19.976 -5.411 -27.065 1.00 93.75 110 ALA A O 1
ATOM 865 N N . GLU A 1 111 ? 21.572 -4.152 -28.056 1.00 90.25 111 GLU A N 1
ATOM 866 C CA . GLU A 1 111 ? 22.135 -5.174 -28.948 1.00 90.25 111 GLU A CA 1
ATOM 867 C C . GLU A 1 111 ? 23.025 -6.200 -28.226 1.00 90.25 111 GLU A C 1
ATOM 869 O O . GLU A 1 111 ? 23.402 -7.213 -28.811 1.00 90.25 111 GLU A O 1
ATOM 874 N N . GLY A 1 112 ? 23.295 -5.987 -26.935 1.00 85.75 112 GLY A N 1
ATOM 875 C CA . GLY A 1 112 ? 24.231 -6.774 -26.141 1.00 85.75 112 GLY A CA 1
ATOM 876 C C . GLY A 1 112 ? 25.562 -6.050 -25.955 1.00 85.75 112 GLY A C 1
ATOM 877 O O . GLY A 1 112 ? 25.962 -5.219 -26.763 1.00 85.75 112 GLY A O 1
ATOM 878 N N . GLY A 1 113 ? 26.244 -6.337 -24.849 1.00 87.56 113 GLY A N 1
ATOM 879 C CA . GLY A 1 113 ? 27.490 -5.666 -24.492 1.00 87.56 113 GLY A CA 1
ATOM 880 C C . GLY A 1 113 ? 27.747 -5.700 -22.993 1.00 87.56 113 GLY A C 1
ATOM 881 O O . GLY A 1 113 ? 27.139 -6.483 -22.261 1.00 87.56 113 GLY A O 1
ATOM 882 N N . GLU A 1 114 ? 28.659 -4.842 -22.546 1.00 92.38 114 GLU A N 1
ATOM 883 C CA . GLU A 1 114 ? 29.011 -4.728 -21.135 1.00 92.38 114 GLU A CA 1
ATOM 884 C C . GLU A 1 114 ? 27.853 -4.145 -20.314 1.00 92.38 114 GLU A C 1
ATOM 886 O O . GLU A 1 114 ? 27.208 -3.165 -20.695 1.00 92.38 114 GLU A O 1
ATOM 891 N N . VAL A 1 115 ? 27.602 -4.771 -19.165 1.00 96.69 115 VAL A N 1
ATOM 892 C CA . VAL A 1 115 ? 26.657 -4.297 -18.156 1.00 96.69 115 VAL A CA 1
ATOM 893 C C . VAL A 1 115 ? 27.422 -3.449 -17.152 1.00 96.69 115 VAL A C 1
ATOM 895 O O . VAL A 1 115 ? 28.375 -3.936 -16.545 1.00 96.69 115 VAL A O 1
ATOM 898 N N . ARG A 1 116 ? 26.954 -2.227 -16.896 1.00 96.94 116 ARG A N 1
ATOM 899 C CA . ARG A 1 116 ? 27.552 -1.334 -15.894 1.00 96.94 116 ARG A CA 1
ATOM 900 C C . ARG A 1 116 ? 26.521 -0.772 -14.932 1.00 96.94 116 ARG A C 1
ATOM 902 O O . ARG A 1 116 ? 25.349 -0.627 -15.274 1.00 96.94 116 ARG A O 1
ATOM 909 N N . GLU A 1 117 ? 26.964 -0.483 -13.717 1.00 97.56 117 GLU A N 1
ATOM 910 C CA . GLU A 1 117 ? 26.139 0.195 -12.721 1.00 97.56 117 GLU A CA 1
ATOM 911 C C . GLU A 1 117 ? 25.906 1.649 -13.145 1.00 97.56 117 GLU A C 1
ATOM 913 O O . GLU A 1 117 ? 26.807 2.294 -13.682 1.00 97.56 117 GLU A O 1
ATOM 918 N N . LEU A 1 118 ? 24.691 2.156 -12.938 1.00 97.81 118 LEU A N 1
ATOM 919 C CA . LEU A 1 118 ? 24.366 3.553 -13.213 1.00 97.81 118 LEU A CA 1
ATOM 920 C C . LEU A 1 118 ? 24.845 4.464 -12.081 1.00 97.81 118 LEU A C 1
ATOM 922 O O . LEU A 1 118 ? 24.667 4.177 -10.898 1.00 97.81 118 LEU A O 1
ATOM 926 N N . GLU A 1 119 ? 25.383 5.618 -12.453 1.00 97.50 119 GLU A N 1
ATOM 927 C CA . GLU A 1 119 ? 25.969 6.605 -11.543 1.00 97.50 119 GLU A CA 1
ATOM 928 C C . GLU A 1 119 ? 24.916 7.303 -10.663 1.00 97.50 119 GLU A C 1
ATOM 930 O O . GLU A 1 119 ? 25.241 7.906 -9.644 1.00 97.50 119 GLU A O 1
ATOM 935 N N . CYS A 1 120 ? 23.636 7.207 -11.037 1.00 96.44 120 CYS A N 1
ATOM 936 C CA . CYS A 1 120 ? 22.523 7.826 -10.322 1.00 96.44 120 CYS A CA 1
ATOM 937 C C . CYS A 1 120 ? 21.976 6.999 -9.151 1.00 96.44 120 CYS A C 1
ATOM 939 O O . CYS A 1 120 ? 20.956 7.376 -8.571 1.00 96.44 120 CYS A O 1
ATOM 941 N N . ASN A 1 121 ? 22.574 5.846 -8.852 1.00 96.44 121 ASN A N 1
ATOM 942 C CA . ASN A 1 121 ? 22.110 4.994 -7.767 1.00 96.44 121 ASN A CA 1
ATOM 943 C C . ASN A 1 121 ? 22.235 5.686 -6.409 1.00 96.44 121 ASN A C 1
ATOM 945 O O . ASN A 1 121 ? 23.281 6.228 -6.064 1.00 96.44 121 ASN A O 1
ATOM 949 N N . LEU A 1 122 ? 21.179 5.587 -5.606 1.00 94.00 122 LEU A N 1
ATOM 950 C CA . LEU A 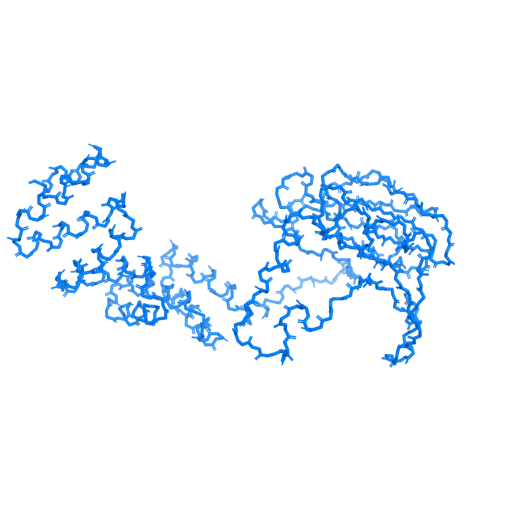1 122 ? 21.182 6.011 -4.206 1.00 94.00 122 LEU A CA 1
ATOM 951 C C . LEU A 1 122 ? 21.413 4.821 -3.279 1.00 94.00 122 LEU A C 1
ATOM 953 O O . LEU A 1 122 ? 21.319 3.666 -3.710 1.00 94.00 122 LEU A O 1
ATOM 957 N N . GLU A 1 123 ? 21.779 5.076 -2.026 1.00 89.69 123 GLU A N 1
ATOM 958 C CA . GLU A 1 123 ? 22.198 4.025 -1.099 1.00 89.69 123 GLU A CA 1
ATOM 959 C C . GLU A 1 123 ? 21.056 3.067 -0.785 1.00 89.69 123 GLU A C 1
ATOM 961 O O . GLU A 1 123 ? 21.230 1.856 -0.933 1.00 89.69 123 GLU A O 1
ATOM 966 N N . ASN A 1 124 ? 19.890 3.607 -0.430 1.00 86.56 124 ASN A N 1
ATOM 967 C CA . ASN A 1 124 ? 18.778 2.819 0.074 1.00 86.56 124 ASN A CA 1
ATOM 968 C C . ASN A 1 124 ? 17.751 2.502 -1.022 1.00 86.56 124 ASN A C 1
ATOM 970 O O . ASN A 1 124 ? 16.845 3.296 -1.289 1.00 86.56 124 ASN A O 1
ATOM 974 N N . MET A 1 125 ? 17.853 1.298 -1.594 1.00 89.88 125 MET A N 1
ATOM 975 C CA . MET A 1 125 ? 16.912 0.704 -2.554 1.00 89.88 125 MET A CA 1
ATOM 976 C C . MET A 1 125 ? 16.631 1.572 -3.791 1.00 89.88 125 MET A C 1
ATOM 978 O O . MET A 1 125 ? 15.902 2.564 -3.736 1.00 89.88 125 MET A O 1
ATOM 982 N N . ASN A 1 126 ? 17.076 1.119 -4.959 1.00 91.62 126 ASN A N 1
ATOM 983 C CA . ASN A 1 126 ? 16.653 1.665 -6.249 1.00 91.62 126 ASN A CA 1
ATOM 984 C C . ASN A 1 126 ? 15.670 0.693 -6.889 1.00 91.62 126 ASN A C 1
ATOM 986 O O . ASN A 1 126 ? 15.868 -0.523 -6.864 1.00 91.62 126 ASN A O 1
ATOM 990 N N . SER A 1 127 ? 14.575 1.220 -7.414 1.00 90.69 127 SER A N 1
ATOM 991 C CA . SER A 1 127 ? 13.473 0.407 -7.909 1.00 90.69 127 SER A CA 1
ATOM 992 C C . SER A 1 127 ? 12.950 0.935 -9.233 1.00 90.69 127 SER A C 1
ATOM 994 O O . SER A 1 127 ? 13.734 1.419 -10.041 1.00 90.69 127 SER A O 1
ATOM 996 N N . TYR A 1 128 ? 11.638 0.813 -9.446 1.00 90.56 128 TYR A N 1
ATOM 997 C CA . TYR A 1 128 ? 10.956 1.152 -10.679 1.00 90.56 128 TYR A CA 1
ATOM 998 C C . TYR A 1 128 ? 11.490 2.442 -11.299 1.00 90.56 128 TYR A C 1
ATOM 1000 O O . TYR A 1 128 ? 11.562 3.487 -10.643 1.00 90.56 128 TYR A O 1
ATOM 1008 N N . HIS A 1 129 ? 11.824 2.349 -12.576 1.00 94.75 129 HIS A N 1
ATOM 1009 C CA . HIS A 1 129 ? 12.311 3.447 -13.384 1.00 94.75 129 HIS A CA 1
ATOM 1010 C C . HIS A 1 129 ? 11.536 3.522 -14.690 1.00 94.75 129 HIS A C 1
ATOM 1012 O O . HIS A 1 129 ? 11.063 2.514 -15.219 1.00 94.75 129 HIS A O 1
ATOM 1018 N N . SER A 1 130 ? 11.443 4.732 -15.226 1.00 95.38 130 SER A N 1
ATOM 1019 C CA . SER A 1 130 ? 10.840 4.980 -16.531 1.00 95.38 130 SER A CA 1
ATOM 1020 C C . SER A 1 130 ? 11.688 5.950 -17.327 1.00 95.38 130 SER A C 1
ATOM 1022 O O . SER A 1 130 ? 12.254 6.898 -16.787 1.00 95.38 130 SER A O 1
ATOM 1024 N N . TRP A 1 131 ? 11.714 5.728 -18.635 1.00 96.81 131 TRP A N 1
ATOM 1025 C CA . TRP A 1 131 ? 12.337 6.616 -19.602 1.00 96.81 131 TRP A CA 1
ATOM 1026 C C . TRP A 1 131 ? 11.403 7.747 -20.008 1.00 96.81 131 TRP A C 1
ATOM 1028 O O . TRP A 1 131 ? 10.202 7.538 -20.186 1.00 96.81 131 TRP A O 1
ATOM 1038 N N . SER A 1 132 ? 11.964 8.932 -20.229 1.00 95.94 132 SER A N 1
ATOM 1039 C CA . SER A 1 132 ? 11.280 9.976 -20.981 1.00 95.94 132 SER A CA 1
ATOM 1040 C C . SER A 1 132 ? 11.138 9.576 -22.453 1.00 95.94 132 SER A C 1
ATOM 1042 O O . SER A 1 132 ? 12.017 8.895 -22.985 1.00 95.94 132 SER A O 1
ATOM 1044 N N . PRO A 1 133 ? 10.104 10.059 -23.171 1.00 94.12 133 PRO A N 1
ATOM 1045 C CA . PRO A 1 133 ? 9.878 9.723 -24.580 1.00 94.12 133 PRO A CA 1
ATOM 1046 C C . PRO A 1 133 ? 11.049 10.040 -25.521 1.00 94.12 133 PRO A C 1
ATOM 1048 O O . PRO A 1 133 ? 11.133 9.471 -26.601 1.00 94.12 133 PRO A O 1
ATOM 1051 N N . ASN A 1 134 ? 11.943 10.951 -25.126 1.00 94.19 134 ASN A N 1
ATOM 1052 C CA . ASN A 1 134 ? 13.128 11.337 -25.892 1.00 94.19 134 ASN A CA 1
ATOM 1053 C C . ASN A 1 134 ? 14.413 10.594 -25.478 1.00 94.19 134 ASN A C 1
ATOM 1055 O O . ASN A 1 134 ? 15.486 11.006 -25.907 1.00 94.19 134 ASN A O 1
ATOM 1059 N N . SER A 1 135 ? 14.321 9.569 -24.622 1.00 96.31 135 SER A N 1
ATOM 1060 C CA . SER A 1 135 ? 15.445 8.728 -24.171 1.00 96.31 135 SER A CA 1
ATOM 1061 C C . SER A 1 135 ? 16.560 9.444 -23.402 1.00 96.31 135 SER A C 1
ATOM 1063 O O . SER A 1 135 ? 17.607 8.854 -23.176 1.00 96.31 135 SER A O 1
ATOM 1065 N N . LYS A 1 136 ? 16.349 10.694 -22.978 1.00 96.94 136 LYS A N 1
ATOM 1066 C CA . LYS A 1 136 ? 17.374 11.500 -22.293 1.00 96.94 136 LYS A CA 1
ATOM 1067 C C . LYS A 1 136 ? 17.208 11.580 -20.786 1.00 96.94 136 LYS A C 1
ATOM 1069 O O . LYS A 1 136 ? 18.101 12.071 -20.112 1.00 96.94 136 LYS A O 1
ATOM 1074 N N . TRP A 1 137 ? 16.075 11.149 -20.248 1.00 97.62 137 TRP A N 1
ATOM 1075 C CA . TRP A 1 137 ? 15.805 11.231 -18.820 1.00 97.62 137 TRP A CA 1
ATOM 1076 C C . TRP A 1 137 ? 15.291 9.905 -18.290 1.00 97.62 137 TRP A C 1
ATOM 1078 O O . TRP A 1 137 ? 14.498 9.224 -18.945 1.00 97.62 137 TRP A O 1
ATOM 1088 N N . LEU A 1 138 ? 15.711 9.587 -17.072 1.00 97.12 138 LEU A N 1
ATOM 1089 C CA . LEU A 1 138 ? 15.148 8.526 -16.256 1.00 97.12 138 LEU A CA 1
ATOM 1090 C C . LEU A 1 138 ? 14.550 9.136 -14.996 1.00 97.12 138 LEU A C 1
ATOM 1092 O O . LEU A 1 138 ? 15.197 9.922 -14.304 1.00 97.12 138 LEU A O 1
ATOM 1096 N N . VAL A 1 139 ? 13.324 8.734 -14.683 1.00 95.94 139 VAL A N 1
ATOM 1097 C CA . VAL A 1 139 ? 12.772 8.875 -13.337 1.00 95.94 139 VAL A CA 1
ATOM 1098 C C . VAL A 1 139 ? 13.025 7.571 -12.595 1.00 95.94 139 VAL A C 1
ATOM 1100 O O . VAL A 1 139 ? 12.836 6.499 -13.166 1.00 95.94 139 VAL A O 1
ATOM 1103 N N . VAL A 1 140 ? 13.466 7.657 -11.344 1.00 94.31 140 VAL A N 1
ATOM 1104 C CA . VAL A 1 140 ? 13.833 6.516 -10.498 1.00 94.31 140 VAL A CA 1
ATOM 1105 C C . VAL A 1 140 ? 13.085 6.605 -9.176 1.00 94.31 140 VAL A C 1
ATOM 1107 O O . VAL A 1 140 ? 13.089 7.651 -8.522 1.00 94.31 140 VAL A O 1
ATOM 1110 N N . ALA A 1 141 ? 12.458 5.502 -8.766 1.00 93.44 141 ALA A N 1
ATOM 1111 C CA . ALA A 1 141 ? 11.838 5.370 -7.456 1.00 93.44 141 ALA A CA 1
ATOM 1112 C C . ALA A 1 141 ? 12.814 4.764 -6.431 1.00 93.44 141 ALA A C 1
ATOM 1114 O O . ALA A 1 141 ? 13.389 3.700 -6.665 1.00 93.44 141 ALA A O 1
ATOM 1115 N N . THR A 1 142 ? 12.955 5.396 -5.265 1.00 91.88 142 THR A N 1
ATOM 1116 C CA . THR A 1 142 ? 13.870 4.965 -4.184 1.00 91.88 142 THR A CA 1
ATOM 1117 C C . THR A 1 142 ? 13.266 5.190 -2.797 1.00 91.88 142 THR A C 1
ATOM 1119 O O . THR A 1 142 ? 12.282 5.916 -2.676 1.00 91.88 142 THR A O 1
ATOM 1122 N N . LYS A 1 143 ? 13.825 4.573 -1.750 1.00 90.75 143 LYS A N 1
ATOM 1123 C CA . LYS A 1 143 ? 13.470 4.800 -0.335 1.00 90.75 143 LYS A CA 1
ATOM 1124 C C . LYS A 1 143 ? 14.560 5.552 0.439 1.00 90.75 143 LYS A C 1
ATOM 1126 O O . LYS A 1 143 ? 14.609 5.495 1.667 1.00 90.75 143 LYS A O 1
ATOM 1131 N N . GLU A 1 144 ? 15.410 6.293 -0.261 1.00 90.81 144 GLU A N 1
ATOM 1132 C CA . GLU A 1 144 ? 16.498 7.085 0.319 1.00 90.81 144 GLU A CA 1
ATOM 1133 C C . GLU A 1 144 ? 16.077 7.958 1.514 1.00 90.81 144 GLU A C 1
ATOM 1135 O O . GLU A 1 144 ? 16.768 8.015 2.525 1.00 90.81 144 GLU A O 1
ATOM 1140 N N . ARG A 1 145 ? 14.903 8.597 1.453 1.00 90.06 145 ARG A N 1
ATOM 1141 C CA . ARG A 1 145 ? 14.428 9.544 2.482 1.00 90.06 145 ARG A CA 1
ATOM 1142 C C . ARG A 1 145 ? 13.307 8.985 3.363 1.00 90.06 145 ARG A C 1
ATOM 1144 O O . ARG A 1 145 ? 12.411 9.721 3.782 1.00 90.06 145 ARG A O 1
ATOM 1151 N N . GLY A 1 146 ? 13.323 7.679 3.627 1.00 88.88 146 GLY A N 1
ATOM 1152 C CA . GLY A 1 146 ? 12.422 7.020 4.577 1.00 88.88 146 GLY A CA 1
ATOM 1153 C C . GLY A 1 146 ? 11.613 5.864 3.978 1.00 88.88 146 GLY A C 1
ATOM 1154 O O . GLY A 1 146 ? 11.856 5.438 2.853 1.00 88.88 146 GLY A O 1
ATOM 1155 N N . PRO A 1 147 ? 10.608 5.338 4.702 1.00 87.94 147 PRO A N 1
ATOM 1156 C CA . PRO A 1 147 ? 9.982 4.053 4.368 1.00 87.94 147 PRO A CA 1
ATOM 1157 C C . PRO A 1 147 ? 9.100 4.076 3.109 1.00 87.94 147 PRO A C 1
ATOM 1159 O O . PRO A 1 147 ? 8.749 3.021 2.575 1.00 87.94 147 PRO A O 1
ATOM 1162 N N . TYR A 1 148 ? 8.729 5.263 2.631 1.00 89.62 148 TYR A N 1
ATOM 1163 C CA . TYR A 1 148 ? 7.875 5.441 1.462 1.00 89.62 148 TYR A CA 1
ATOM 1164 C C . TYR A 1 148 ? 8.688 5.850 0.245 1.00 89.62 148 TYR A C 1
ATOM 1166 O O . TYR A 1 148 ? 9.549 6.706 0.375 1.00 89.62 148 TYR A O 1
ATOM 1174 N N . THR A 1 149 ? 8.375 5.334 -0.942 1.00 91.50 149 THR A N 1
ATOM 1175 C CA . THR A 1 149 ? 9.132 5.676 -2.152 1.00 91.50 149 THR A CA 1
ATOM 1176 C C . THR A 1 149 ? 9.056 7.167 -2.502 1.00 91.50 149 THR A C 1
ATOM 1178 O O . THR A 1 149 ? 7.997 7.802 -2.427 1.00 91.50 149 THR A O 1
ATOM 1181 N N . GLN A 1 150 ? 10.202 7.713 -2.894 1.00 92.69 150 GLN A N 1
ATOM 1182 C CA . GLN A 1 150 ? 10.422 9.029 -3.482 1.00 92.69 150 GLN A CA 1
ATOM 1183 C C . GLN A 1 150 ? 10.776 8.895 -4.962 1.00 92.69 150 GLN A C 1
ATOM 1185 O O . GLN A 1 150 ? 11.179 7.820 -5.399 1.00 92.69 150 GLN A O 1
ATOM 1190 N N . MET A 1 151 ? 10.678 9.997 -5.707 1.00 94.25 151 MET A N 1
ATOM 1191 C CA . MET A 1 151 ? 11.151 10.071 -7.086 1.00 94.25 151 MET A CA 1
ATOM 1192 C C . MET A 1 151 ? 12.379 10.951 -7.219 1.00 94.25 151 MET A C 1
ATOM 1194 O O . MET A 1 151 ? 12.452 12.026 -6.620 1.00 94.25 151 MET A O 1
ATOM 1198 N N . TYR A 1 152 ? 13.289 10.507 -8.073 1.00 95.44 152 TYR A N 1
ATOM 1199 C CA . TYR A 1 152 ? 14.458 11.252 -8.497 1.00 95.44 152 TYR A CA 1
ATOM 1200 C C . TYR A 1 152 ? 14.529 11.259 -10.018 1.00 95.44 152 TYR A C 1
ATOM 1202 O O . TYR A 1 152 ? 14.076 10.321 -10.668 1.00 95.44 152 TYR A O 1
ATOM 1210 N N . LEU A 1 153 ? 15.088 12.322 -10.577 1.00 97.00 153 LEU A N 1
ATOM 1211 C CA . LEU A 1 153 ? 15.260 12.524 -12.005 1.00 97.00 153 LEU A CA 1
ATOM 1212 C C . LEU A 1 153 ? 16.753 12.559 -12.334 1.00 97.00 153 LEU A C 1
ATOM 1214 O O . LEU A 1 153 ? 17.509 13.275 -11.683 1.00 97.00 153 LEU A O 1
ATOM 1218 N N . THR A 1 154 ? 17.178 11.823 -13.353 1.00 98.00 154 THR A N 1
ATOM 1219 C CA . THR A 1 154 ? 18.553 11.862 -13.870 1.00 98.00 154 THR A CA 1
ATOM 1220 C C . THR A 1 154 ? 18.546 11.989 -15.390 1.00 98.00 154 THR A C 1
ATOM 1222 O O . THR A 1 154 ? 17.628 11.495 -16.054 1.00 98.00 154 THR A O 1
ATOM 1225 N N . HIS A 1 155 ? 19.544 12.678 -15.939 1.00 98.44 155 HIS A N 1
ATOM 1226 C CA . HIS A 1 155 ? 19.779 12.752 -17.375 1.00 98.44 155 HIS A CA 1
ATOM 1227 C C . HIS A 1 155 ? 20.709 11.617 -17.807 1.00 98.44 155 HIS A C 1
ATOM 1229 O O . HIS A 1 155 ? 21.727 11.388 -17.159 1.00 98.44 155 HIS A O 1
ATOM 1235 N N . ILE A 1 156 ? 20.390 10.968 -18.923 1.00 98.19 156 ILE A N 1
ATOM 1236 C CA . ILE A 1 156 ? 21.220 9.950 -19.560 1.00 98.19 156 ILE A CA 1
ATOM 1237 C C . ILE A 1 156 ? 21.817 10.520 -20.846 1.00 98.19 156 ILE A C 1
ATOM 1239 O O . ILE A 1 156 ? 21.085 10.982 -21.725 1.00 98.19 156 ILE A O 1
ATOM 1243 N N . ASP A 1 157 ? 23.145 10.519 -20.942 1.00 97.56 157 ASP A N 1
ATOM 1244 C CA . ASP A 1 157 ? 23.847 10.974 -22.141 1.00 97.56 157 ASP A CA 1
ATOM 1245 C C . ASP A 1 157 ? 23.858 9.925 -23.270 1.00 97.56 157 ASP A C 1
ATOM 1247 O O . ASP A 1 157 ? 23.300 8.831 -23.165 1.00 97.56 157 ASP A O 1
ATOM 1251 N N . GLU A 1 158 ? 24.482 10.267 -24.395 1.00 96.06 158 GLU A N 1
ATOM 1252 C CA . GLU A 1 158 ? 24.553 9.396 -25.573 1.00 96.06 158 GLU A CA 1
ATOM 1253 C C . GLU A 1 158 ? 25.341 8.094 -25.355 1.00 96.06 158 GLU A C 1
ATOM 1255 O O . GLU A 1 158 ? 25.077 7.112 -26.050 1.00 96.06 158 GLU A O 1
ATOM 1260 N N . ASN A 1 159 ? 26.236 8.072 -24.363 1.00 96.00 159 ASN A N 1
ATOM 1261 C CA . ASN A 1 159 ? 27.023 6.913 -23.928 1.00 96.00 159 ASN A CA 1
ATOM 1262 C C . ASN A 1 159 ? 26.348 6.175 -22.751 1.00 96.00 159 ASN A C 1
ATOM 1264 O O . ASN A 1 159 ? 26.883 5.215 -22.184 1.00 96.00 159 ASN A O 1
ATOM 1268 N N . GLY A 1 160 ? 25.144 6.619 -22.385 1.00 95.88 160 GLY A N 1
ATOM 1269 C CA . GLY A 1 160 ? 24.317 6.067 -21.330 1.00 95.88 160 GLY A CA 1
ATOM 1270 C C . GLY A 1 160 ? 24.696 6.545 -19.925 1.00 95.88 160 GLY A C 1
ATOM 1271 O O . GLY A 1 160 ? 24.194 5.964 -18.959 1.00 95.88 160 GLY A O 1
ATOM 1272 N N . HIS A 1 161 ? 25.656 7.457 -19.748 1.00 97.88 161 HIS A N 1
ATOM 1273 C CA . HIS A 1 161 ? 26.085 7.882 -18.411 1.00 97.88 161 HIS A CA 1
ATOM 1274 C C . HIS A 1 161 ? 24.998 8.714 -17.751 1.00 97.88 161 HIS A C 1
ATOM 1276 O O . HIS A 1 161 ? 24.378 9.569 -18.392 1.00 97.88 161 HIS A O 1
ATOM 1282 N N . ALA A 1 162 ? 24.774 8.458 -16.466 1.00 98.19 162 ALA A N 1
ATOM 1283 C CA . ALA A 1 162 ? 23.795 9.185 -15.689 1.00 98.19 162 ALA A CA 1
ATOM 1284 C C . ALA A 1 162 ? 24.405 10.415 -15.018 1.00 98.19 162 ALA A C 1
ATOM 1286 O O . ALA A 1 162 ? 25.482 10.363 -14.423 1.00 98.19 162 ALA A O 1
ATOM 1287 N N . SER A 1 163 ? 23.679 11.529 -15.050 1.00 98.31 163 SER A N 1
ATOM 1288 C CA . SER A 1 163 ? 23.977 12.665 -14.184 1.00 98.31 163 SER A CA 1
ATOM 1289 C C . SER A 1 163 ? 23.648 12.328 -12.721 1.00 98.31 163 SER A C 1
ATOM 1291 O O . SER A 1 163 ? 22.821 11.443 -12.459 1.00 98.31 163 SER A O 1
ATOM 1293 N N . PRO A 1 164 ? 24.179 13.088 -11.745 1.00 97.25 164 PRO A N 1
ATOM 1294 C CA . PRO A 1 164 ? 23.691 13.019 -10.373 1.00 97.25 164 PRO A CA 1
ATOM 1295 C C . PRO A 1 164 ? 22.155 13.151 -10.311 1.00 97.25 164 PRO A C 1
ATOM 1297 O O . PRO A 1 164 ? 21.586 13.965 -11.052 1.00 97.25 164 PRO A O 1
ATOM 1300 N N . PRO A 1 165 ? 21.470 12.348 -9.477 1.00 96.31 165 PRO A N 1
ATOM 1301 C CA . PRO A 1 165 ? 20.016 12.324 -9.420 1.00 96.31 165 PRO A CA 1
ATOM 1302 C C . PRO A 1 165 ? 19.477 13.544 -8.664 1.00 96.31 165 PRO A C 1
ATOM 1304 O O . PRO A 1 165 ? 19.970 13.910 -7.597 1.00 96.31 165 PRO A O 1
ATOM 1307 N N . VAL A 1 166 ? 18.411 14.147 -9.184 1.00 97.25 166 VAL A N 1
ATOM 1308 C CA . VAL A 1 166 ? 17.728 15.301 -8.589 1.00 97.25 166 VAL A CA 1
ATOM 1309 C C . VAL A 1 166 ? 16.420 14.847 -7.953 1.00 97.25 166 VAL A C 1
ATOM 1311 O O . VAL A 1 166 ? 15.585 14.241 -8.616 1.00 97.25 166 VAL A O 1
ATOM 1314 N N . PHE A 1 167 ? 16.220 15.143 -6.670 1.00 95.62 167 PHE A N 1
ATOM 1315 C CA . PHE A 1 167 ? 14.983 14.807 -5.960 1.00 95.62 167 PHE A CA 1
ATOM 1316 C C . PHE A 1 167 ? 13.788 15.606 -6.505 1.00 95.62 167 PHE A C 1
ATOM 1318 O O . PHE A 1 167 ? 13.859 16.828 -6.622 1.00 95.62 167 PHE A O 1
ATOM 1325 N N . ILE A 1 168 ? 12.675 14.926 -6.799 1.00 94.00 168 ILE A N 1
ATOM 1326 C CA . ILE A 1 168 ? 11.420 15.571 -7.205 1.00 94.00 168 ILE A CA 1
ATOM 1327 C C . ILE A 1 168 ? 10.587 15.860 -5.954 1.00 94.00 168 ILE A C 1
ATOM 1329 O O . ILE A 1 168 ? 9.898 14.989 -5.412 1.00 94.00 168 ILE A O 1
ATOM 1333 N N . GLU A 1 169 ? 10.654 17.102 -5.488 1.00 90.56 169 GLU A N 1
ATOM 1334 C CA . GLU A 1 169 ? 9.898 17.562 -4.324 1.00 90.56 169 GLU A CA 1
ATOM 1335 C C . GLU A 1 169 ? 8.384 17.560 -4.577 1.00 90.56 169 GLU A C 1
ATOM 1337 O O . GLU A 1 169 ? 7.917 17.685 -5.707 1.00 90.56 169 GLU A O 1
ATOM 1342 N N . ASN A 1 170 ? 7.599 17.425 -3.503 1.00 86.56 170 ASN A N 1
ATOM 1343 C CA . ASN A 1 170 ? 6.130 17.520 -3.517 1.00 86.56 170 ASN A CA 1
ATOM 1344 C C . ASN A 1 170 ? 5.396 16.555 -4.462 1.00 86.56 170 ASN A C 1
ATOM 1346 O O . ASN A 1 170 ? 4.197 16.702 -4.683 1.00 86.56 170 ASN A O 1
ATOM 1350 N N . ALA A 1 171 ? 6.062 15.514 -4.957 1.00 85.38 171 ALA A N 1
ATOM 1351 C CA . ALA A 1 171 ? 5.423 14.545 -5.839 1.00 85.38 171 ALA A CA 1
ATOM 1352 C C . ALA A 1 171 ? 4.428 13.607 -5.128 1.00 85.38 171 ALA A C 1
ATOM 1354 O O . ALA A 1 171 ? 3.739 12.811 -5.764 1.00 85.38 171 ALA A O 1
ATOM 1355 N N . LYS A 1 172 ? 4.378 13.667 -3.793 1.00 82.69 172 LYS A N 1
ATOM 1356 C CA . LYS A 1 172 ? 3.492 12.868 -2.950 1.00 82.69 172 LYS A CA 1
ATOM 1357 C C . LYS A 1 172 ? 3.273 13.502 -1.568 1.00 82.69 172 LYS A C 1
ATOM 1359 O O . LYS A 1 172 ? 4.127 14.256 -1.098 1.00 82.69 172 LYS A O 1
ATOM 1364 N N . PRO A 1 173 ? 2.211 13.110 -0.841 1.00 79.94 173 PRO A N 1
ATOM 1365 C CA . PRO A 1 173 ? 2.076 13.421 0.581 1.00 79.94 173 PRO A CA 1
ATOM 1366 C C . PRO A 1 173 ? 3.190 12.785 1.450 1.00 79.94 173 PRO A C 1
ATOM 1368 O O . PRO A 1 173 ? 3.730 11.728 1.096 1.00 79.94 173 PRO A O 1
ATOM 1371 N N . PRO A 1 174 ? 3.504 13.340 2.640 1.00 73.50 174 PRO A N 1
ATOM 1372 C CA . PRO A 1 174 ? 4.609 12.866 3.486 1.00 73.50 174 PRO A CA 1
ATOM 1373 C C . PRO A 1 174 ? 4.554 11.373 3.852 1.00 73.50 174 PRO A C 1
ATOM 1375 O O . PRO A 1 174 ? 5.573 10.689 3.791 1.00 73.50 174 PRO A O 1
ATOM 1378 N N . LYS A 1 175 ? 3.361 10.839 4.148 1.00 82.75 175 LYS A N 1
ATOM 1379 C CA . LYS A 1 175 ? 3.145 9.449 4.602 1.00 82.75 175 LYS A CA 1
ATOM 1380 C C . LYS A 1 175 ? 2.587 8.513 3.523 1.00 82.75 175 LYS A C 1
ATOM 1382 O O . LYS A 1 175 ? 1.864 7.571 3.829 1.00 82.75 175 LYS A O 1
ATOM 1387 N N . ARG A 1 176 ? 2.845 8.805 2.249 1.00 84.50 176 ARG A N 1
ATOM 1388 C CA . ARG A 1 176 ? 2.482 7.920 1.130 1.00 84.50 176 ARG A CA 1
ATOM 1389 C C . ARG A 1 176 ? 3.695 7.612 0.276 1.00 84.50 176 ARG A C 1
ATOM 1391 O O . ARG A 1 176 ? 4.715 8.267 0.441 1.00 84.50 176 ARG A O 1
ATOM 1398 N N . ALA A 1 177 ? 3.591 6.605 -0.577 1.00 87.69 177 ALA A N 1
ATOM 1399 C CA . ALA A 1 177 ? 4.594 6.212 -1.561 1.00 87.69 177 ALA A CA 1
ATOM 1400 C C . ALA A 1 177 ? 4.233 6.809 -2.929 1.00 87.69 177 ALA A C 1
ATOM 1402 O O . ALA A 1 177 ? 3.047 6.919 -3.243 1.00 87.69 177 ALA A O 1
ATOM 1403 N N . VAL A 1 178 ? 5.228 7.179 -3.739 1.00 86.38 178 VAL A N 1
ATOM 1404 C CA . VAL A 1 178 ? 4.986 7.370 -5.176 1.00 86.38 178 VAL A CA 1
ATOM 1405 C C . VAL A 1 178 ? 4.854 5.996 -5.819 1.00 86.38 178 VAL A C 1
ATOM 1407 O O . VAL A 1 178 ? 5.714 5.136 -5.615 1.00 86.38 178 VAL A O 1
ATOM 1410 N N . ASN A 1 179 ? 3.794 5.790 -6.596 1.00 80.12 179 ASN A N 1
ATOM 1411 C CA . ASN A 1 179 ? 3.576 4.531 -7.293 1.00 80.12 179 ASN A CA 1
ATOM 1412 C C . ASN A 1 179 ? 3.956 4.669 -8.771 1.00 80.12 179 ASN A C 1
ATOM 1414 O O . ASN A 1 179 ? 3.387 5.522 -9.441 1.00 80.12 179 ASN A O 1
ATOM 1418 N N . ILE A 1 180 ? 4.896 3.831 -9.230 1.00 82.06 180 ILE A N 1
ATOM 1419 C CA . ILE A 1 180 ? 5.207 3.540 -10.646 1.00 82.06 180 ILE A CA 1
ATOM 1420 C C . ILE A 1 180 ? 5.173 4.805 -11.527 1.00 82.06 180 ILE A C 1
ATOM 1422 O O . ILE A 1 180 ? 4.213 5.024 -12.268 1.00 82.06 180 ILE A O 1
ATOM 1426 N N . PRO A 1 181 ? 6.177 5.690 -11.411 1.00 83.75 181 PRO A N 1
ATOM 1427 C CA . PRO A 1 181 ? 6.182 6.913 -12.194 1.00 83.75 181 PRO A CA 1
ATOM 1428 C C . PRO A 1 181 ? 6.462 6.637 -13.668 1.00 83.75 181 PRO A C 1
ATOM 1430 O O . PRO A 1 181 ? 7.402 5.923 -14.006 1.00 83.75 181 PRO A O 1
ATOM 1433 N N . GLU A 1 182 ? 5.664 7.257 -14.531 1.00 88.81 182 GLU A N 1
ATOM 1434 C CA . GLU A 1 182 ? 5.751 7.140 -15.984 1.00 88.81 182 GLU A CA 1
ATOM 1435 C C . GLU A 1 182 ? 5.811 8.532 -16.605 1.00 88.81 182 GLU A C 1
ATOM 1437 O O . GLU A 1 182 ? 5.157 9.472 -16.139 1.00 88.81 182 GLU A O 1
ATOM 1442 N N . PHE A 1 183 ? 6.575 8.672 -17.686 1.00 90.88 183 PHE A N 1
ATOM 1443 C CA . PHE A 1 183 ? 6.531 9.894 -18.477 1.00 90.88 183 PHE A CA 1
ATOM 1444 C C . PHE A 1 183 ? 5.374 9.841 -19.469 1.00 90.88 183 PHE A C 1
ATOM 1446 O O . PHE A 1 183 ? 5.173 8.854 -20.172 1.00 90.88 183 PHE A O 1
ATOM 1453 N N . VAL A 1 184 ? 4.670 10.961 -19.601 1.00 84.69 184 VAL A N 1
ATOM 1454 C CA . VAL A 1 184 ? 3.635 11.139 -20.619 1.00 84.69 184 VAL A CA 1
ATOM 1455 C C . VAL A 1 184 ? 4.070 12.247 -21.563 1.00 84.69 184 VAL A C 1
ATOM 1457 O O . VAL A 1 184 ? 4.501 13.316 -21.130 1.00 84.69 184 VAL A O 1
ATOM 1460 N N . ASN A 1 185 ? 3.956 12.004 -22.868 1.00 85.50 185 ASN A N 1
ATOM 1461 C CA . ASN A 1 185 ? 4.144 13.060 -23.852 1.00 85.50 185 ASN A CA 1
ATOM 1462 C C . ASN A 1 185 ? 2.896 13.954 -23.855 1.00 85.50 185 ASN A C 1
ATOM 1464 O O . ASN A 1 185 ? 1.855 13.566 -24.387 1.00 85.50 185 ASN A O 1
ATOM 1468 N N . TRP A 1 186 ? 2.984 15.121 -23.214 1.00 83.88 186 TRP A N 1
ATOM 1469 C CA . TRP A 1 186 ? 1.855 16.034 -23.057 1.00 83.88 186 TRP A CA 1
ATOM 1470 C C . TRP A 1 186 ? 2.123 17.390 -23.726 1.00 83.88 186 TRP A C 1
ATOM 1472 O O . TRP A 1 186 ? 3.142 18.021 -23.435 1.00 83.88 186 TRP A O 1
ATOM 1482 N N . PRO A 1 187 ? 1.224 17.888 -24.598 1.00 84.06 187 PRO A N 1
ATOM 1483 C CA . PRO A 1 187 ? 1.377 19.212 -25.193 1.00 84.06 187 PRO A CA 1
ATOM 1484 C C . PRO A 1 187 ? 1.279 20.315 -24.135 1.00 84.06 187 PRO A C 1
ATOM 1486 O O . PRO A 1 187 ? 0.290 20.391 -23.411 1.00 84.06 187 PRO A O 1
ATOM 1489 N N . ILE A 1 188 ? 2.255 21.227 -24.111 1.00 79.50 188 ILE A N 1
ATOM 1490 C CA . ILE A 1 188 ? 2.358 22.318 -23.118 1.00 79.50 188 ILE A CA 1
ATOM 1491 C C . ILE A 1 188 ? 1.080 23.177 -23.035 1.00 79.50 188 ILE A C 1
ATOM 1493 O O . ILE A 1 188 ? 0.736 23.682 -21.973 1.00 79.50 188 ILE A O 1
ATOM 1497 N N . HIS A 1 189 ? 0.358 23.334 -24.147 1.00 85.25 189 HIS A N 1
ATOM 1498 C CA . HIS A 1 189 ? -0.833 24.182 -24.246 1.00 85.25 189 HIS A CA 1
ATOM 1499 C C . HIS A 1 189 ? -2.157 23.439 -24.008 1.00 85.25 189 HIS A C 1
ATOM 1501 O O . HIS A 1 189 ? -3.215 24.067 -24.044 1.00 85.25 189 HIS A O 1
ATOM 1507 N N . LYS A 1 190 ? -2.141 22.115 -23.805 1.00 83.62 190 LYS A N 1
ATOM 1508 C CA . LYS A 1 190 ? -3.369 21.380 -23.487 1.00 83.62 190 LYS A CA 1
ATOM 1509 C C . LYS A 1 190 ? -3.602 21.398 -21.977 1.00 83.62 190 LYS A C 1
ATOM 1511 O O . LYS A 1 190 ? -2.725 20.946 -21.240 1.00 83.62 190 LYS A O 1
ATOM 1516 N N . PRO A 1 191 ? -4.769 21.866 -21.499 1.00 82.50 191 PRO A N 1
ATOM 1517 C CA . PRO A 1 191 ? -5.086 21.785 -20.083 1.00 82.50 191 PRO A CA 1
ATOM 1518 C C . PRO A 1 191 ? -5.154 20.317 -19.657 1.00 82.50 191 PRO A C 1
ATOM 1520 O O . PRO A 1 191 ? -5.745 19.489 -20.351 1.00 82.50 191 PRO A O 1
ATOM 1523 N N . ILE A 1 192 ? -4.554 19.998 -18.512 1.00 79.44 192 ILE A N 1
ATOM 1524 C CA . ILE A 1 192 ? -4.743 18.702 -17.863 1.00 79.44 192 ILE A CA 1
ATOM 1525 C C . ILE A 1 192 ? -6.058 18.784 -17.092 1.00 79.44 192 ILE A C 1
ATOM 1527 O O . ILE A 1 192 ? -6.169 19.521 -16.114 1.00 79.44 192 ILE A O 1
ATOM 1531 N N . THR A 1 193 ? -7.061 18.034 -17.537 1.00 76.50 193 THR A N 1
ATOM 1532 C CA . THR A 1 193 ? -8.285 17.820 -16.764 1.00 76.50 193 THR A CA 1
ATOM 1533 C C . THR A 1 193 ? -8.140 16.510 -16.009 1.00 76.50 193 THR A C 1
ATOM 1535 O O . THR A 1 193 ? -8.051 15.446 -16.619 1.00 76.50 193 THR A O 1
ATOM 1538 N N . VAL A 1 194 ? -8.115 16.577 -14.679 1.00 68.75 194 VAL A N 1
ATOM 1539 C CA . VAL A 1 194 ? -8.207 15.377 -13.846 1.00 68.75 194 VAL A CA 1
ATOM 1540 C C . VAL A 1 194 ? -9.655 14.899 -13.904 1.00 68.75 194 VAL A C 1
ATOM 1542 O O . VAL A 1 194 ? -10.550 15.533 -13.351 1.00 68.75 194 VAL A O 1
ATOM 1545 N N . VAL A 1 195 ? -9.895 13.815 -14.641 1.00 67.44 195 VAL A N 1
ATOM 1546 C CA . VAL A 1 195 ? -11.205 13.160 -14.691 1.00 67.44 195 VAL A CA 1
ATOM 1547 C C . VAL A 1 195 ? -11.223 12.094 -13.606 1.00 67.44 195 VAL A C 1
ATOM 1549 O O . VAL A 1 195 ? -10.676 11.006 -13.780 1.00 67.44 195 VAL A O 1
ATOM 1552 N N . ASP A 1 196 ? -11.873 12.402 -12.489 1.00 61.59 196 ASP A N 1
ATOM 1553 C CA . ASP A 1 196 ? -11.899 11.579 -11.272 1.00 61.59 196 ASP A CA 1
ATOM 1554 C C . ASP A 1 196 ? -12.738 10.286 -11.390 1.00 61.59 196 ASP A C 1
ATOM 1556 O O . ASP A 1 196 ? -13.205 9.735 -10.398 1.00 61.59 196 ASP A O 1
ATOM 1560 N N . SER A 1 197 ? -12.909 9.738 -12.595 1.00 57.81 197 SER A N 1
ATOM 1561 C CA . SER A 1 197 ? -13.657 8.490 -12.836 1.00 57.81 197 SER A CA 1
ATOM 1562 C C . SER A 1 197 ? -13.105 7.281 -12.058 1.00 57.81 197 SER A C 1
ATOM 1564 O O . SER A 1 197 ? -13.850 6.367 -11.703 1.00 57.81 197 SER A O 1
ATOM 1566 N N . PHE A 1 198 ? -11.814 7.290 -11.709 1.00 53.97 198 PHE A N 1
ATOM 1567 C CA . PHE A 1 198 ? -11.206 6.268 -10.852 1.00 53.97 198 PHE A CA 1
ATOM 1568 C C . PHE A 1 198 ? -11.751 6.302 -9.410 1.00 53.97 198 PHE A C 1
ATOM 1570 O O . PHE A 1 198 ? -11.924 5.256 -8.786 1.00 53.97 198 PHE A O 1
ATOM 1577 N N . THR A 1 199 ? -12.103 7.484 -8.886 1.00 55.12 199 THR A N 1
ATOM 1578 C CA . THR A 1 199 ? -12.767 7.598 -7.572 1.00 55.12 199 THR A CA 1
ATOM 1579 C C . THR A 1 199 ? -14.175 7.013 -7.595 1.00 55.12 199 THR A C 1
ATOM 1581 O O . THR A 1 199 ? -14.704 6.616 -6.559 1.00 55.12 199 THR A O 1
ATOM 1584 N N . GLU A 1 200 ? -14.793 6.924 -8.776 1.00 54.81 200 GLU A N 1
ATOM 1585 C CA . GLU A 1 200 ? -16.152 6.421 -8.891 1.00 54.81 200 GLU A CA 1
ATOM 1586 C C . GLU A 1 200 ? -16.255 4.898 -8.878 1.00 54.81 200 GLU A C 1
ATOM 1588 O O . GLU A 1 200 ? -17.331 4.384 -8.566 1.00 54.81 200 GLU A O 1
ATOM 1593 N N . THR A 1 201 ? -15.156 4.211 -9.194 1.00 55.62 201 THR A N 1
ATOM 1594 C CA . THR A 1 201 ? -15.090 2.758 -9.408 1.00 55.62 201 THR A CA 1
ATOM 1595 C C . THR A 1 201 ? -14.367 2.009 -8.287 1.00 55.62 201 THR A C 1
ATOM 1597 O O . THR A 1 201 ? -14.596 0.815 -8.124 1.00 55.62 201 THR A O 1
ATOM 1600 N N . GLY A 1 202 ? -13.538 2.693 -7.488 1.00 61.41 202 GLY A N 1
ATOM 1601 C CA . GLY A 1 202 ? -12.829 2.100 -6.353 1.00 61.41 202 GLY A CA 1
ATOM 1602 C C . GLY A 1 202 ? -13.599 2.201 -5.034 1.00 61.41 202 GLY A C 1
ATOM 1603 O O . GLY A 1 202 ? -13.867 3.301 -4.531 1.00 61.41 202 GLY A O 1
ATOM 1604 N N . ASP A 1 203 ? -13.880 1.055 -4.419 1.00 65.75 203 ASP A N 1
ATOM 1605 C CA . ASP A 1 203 ? -14.430 0.959 -3.065 1.00 65.75 203 ASP A CA 1
ATOM 1606 C C . ASP A 1 203 ? -13.518 1.650 -2.026 1.00 65.75 203 ASP A C 1
ATOM 1608 O O . ASP A 1 203 ? -14.001 2.390 -1.167 1.00 65.75 203 ASP A O 1
ATOM 1612 N N . TYR A 1 204 ? -12.193 1.517 -2.173 1.00 70.12 204 TYR A N 1
ATOM 1613 C CA . TYR A 1 204 ? -11.186 2.039 -1.246 1.00 70.12 204 TYR A CA 1
ATOM 1614 C C . TYR A 1 204 ? -11.160 3.574 -1.146 1.00 70.12 204 TYR A C 1
ATOM 1616 O O . TYR A 1 204 ? -11.008 4.141 -0.061 1.00 70.12 204 TYR A O 1
ATOM 1624 N N . LEU A 1 205 ? -11.307 4.283 -2.269 1.00 73.31 205 LEU A N 1
ATOM 1625 C CA . LEU A 1 205 ? -11.346 5.751 -2.250 1.00 73.31 205 LEU A CA 1
ATOM 1626 C C . LEU A 1 205 ? -12.687 6.248 -1.716 1.00 73.31 205 LEU A C 1
ATOM 1628 O O . LEU A 1 205 ? -12.714 7.150 -0.880 1.00 73.31 205 LEU A O 1
ATOM 1632 N N . THR A 1 206 ? -13.775 5.590 -2.119 1.00 80.25 206 THR A N 1
ATOM 1633 C CA . THR A 1 206 ? -15.125 5.901 -1.642 1.00 80.25 206 THR A CA 1
ATOM 1634 C C . THR A 1 206 ? -15.235 5.708 -0.123 1.00 80.25 206 THR A C 1
ATOM 1636 O O . THR A 1 206 ? -15.834 6.531 0.571 1.00 80.25 206 THR A O 1
ATOM 1639 N N . ILE A 1 207 ? -14.619 4.656 0.431 1.00 85.88 207 ILE A N 1
ATOM 1640 C CA . ILE A 1 207 ? -14.628 4.417 1.878 1.00 85.88 207 ILE A CA 1
ATOM 1641 C C . ILE A 1 207 ? -13.704 5.377 2.635 1.00 85.88 207 ILE A C 1
ATOM 1643 O O . ILE A 1 207 ? -14.042 5.807 3.738 1.00 85.88 207 ILE A O 1
ATOM 1647 N N . ALA A 1 208 ? -12.560 5.756 2.056 1.00 85.69 208 ALA A N 1
ATOM 1648 C CA . ALA A 1 208 ? -11.681 6.766 2.642 1.00 85.69 208 ALA A CA 1
ATOM 1649 C C . ALA A 1 208 ? -12.375 8.135 2.711 1.00 85.69 208 ALA A C 1
ATOM 1651 O O . ALA A 1 208 ? -12.309 8.807 3.741 1.00 85.69 208 ALA A O 1
ATOM 1652 N N . GLU A 1 209 ? -13.093 8.511 1.651 1.00 85.31 209 GLU A N 1
ATOM 1653 C CA . GLU A 1 209 ? -13.947 9.697 1.627 1.00 85.31 209 GLU A CA 1
ATOM 1654 C C . GLU A 1 209 ? -15.045 9.609 2.694 1.00 85.31 209 GLU A C 1
ATOM 1656 O O . GLU A 1 209 ? -15.229 10.558 3.455 1.00 85.31 209 GLU A O 1
ATOM 1661 N N . ALA A 1 210 ? -15.737 8.469 2.804 1.00 90.19 210 ALA A N 1
ATOM 1662 C CA . ALA A 1 210 ? -16.770 8.272 3.818 1.00 90.19 210 ALA A CA 1
ATOM 1663 C C . ALA A 1 210 ? -16.223 8.465 5.241 1.00 90.19 210 ALA A C 1
ATOM 1665 O O . ALA A 1 210 ? -16.820 9.195 6.030 1.00 90.19 210 ALA A O 1
ATOM 1666 N N . LYS A 1 211 ? -15.060 7.875 5.552 1.00 90.69 211 LYS A N 1
ATOM 1667 C CA . LYS A 1 211 ? -14.380 8.049 6.846 1.00 90.69 211 LYS A CA 1
ATOM 1668 C C . LYS A 1 211 ? -14.019 9.513 7.095 1.00 90.69 211 LYS A C 1
ATOM 1670 O O . LYS A 1 211 ? -14.335 10.036 8.159 1.00 90.69 211 LYS A O 1
ATOM 1675 N N . TYR A 1 212 ? -13.413 10.184 6.113 1.00 88.56 212 TYR A N 1
ATOM 1676 C CA . TYR A 1 212 ? -13.046 11.597 6.227 1.00 88.56 212 TYR A CA 1
ATOM 1677 C C . TYR A 1 212 ? -14.272 12.471 6.520 1.00 88.56 212 TYR A C 1
ATOM 1679 O O . TYR A 1 212 ? -14.287 13.208 7.504 1.00 88.56 212 TYR A O 1
ATOM 1687 N N . ARG A 1 213 ? -15.340 12.307 5.735 1.00 91.56 213 ARG A N 1
ATOM 1688 C CA . ARG A 1 213 ? -16.596 13.047 5.904 1.00 91.56 213 ARG A CA 1
ATOM 1689 C C . ARG A 1 213 ? -17.281 12.760 7.237 1.00 91.56 213 ARG A C 1
ATOM 1691 O O . ARG A 1 213 ? -17.854 13.666 7.831 1.00 91.56 213 ARG A O 1
ATOM 1698 N N . ALA A 1 214 ? -17.202 11.522 7.727 1.00 91.31 214 ALA A N 1
ATOM 1699 C CA . ALA A 1 214 ? -17.727 11.169 9.041 1.00 91.31 214 ALA A CA 1
ATOM 1700 C C . ALA A 1 214 ? -16.983 11.924 10.153 1.00 91.31 214 ALA A C 1
ATOM 1702 O O . ALA A 1 214 ? -17.612 12.449 11.066 1.00 91.31 214 ALA A O 1
ATOM 1703 N N . THR A 1 215 ? -15.655 12.038 10.049 1.00 88.44 215 THR A N 1
ATOM 1704 C CA . THR A 1 215 ? -14.838 12.769 11.032 1.00 88.44 215 THR A CA 1
ATOM 1705 C C . THR A 1 215 ? -14.982 14.289 10.955 1.00 88.44 215 THR A C 1
ATOM 1707 O O . THR A 1 215 ? -14.784 14.959 11.962 1.00 88.44 215 THR A O 1
ATOM 1710 N N . THR A 1 216 ? -15.357 14.848 9.799 1.00 90.75 216 THR A N 1
ATOM 1711 C CA . THR A 1 216 ? -15.621 16.290 9.637 1.00 90.75 216 THR A CA 1
ATOM 1712 C C . THR A 1 216 ? -17.072 16.680 9.935 1.00 90.75 216 THR A C 1
ATOM 1714 O O . THR A 1 216 ? -17.432 17.846 9.788 1.00 90.75 216 THR A O 1
ATOM 1717 N N . GLY A 1 217 ? -17.915 15.728 10.357 1.00 90.38 217 GLY A N 1
ATOM 1718 C CA . GLY A 1 217 ? -19.322 15.964 10.697 1.00 90.38 217 GLY A CA 1
ATOM 1719 C C . GLY A 1 217 ? -20.273 16.023 9.495 1.00 90.38 217 GLY A C 1
ATOM 1720 O O . GLY A 1 217 ? -21.469 16.239 9.666 1.00 90.38 217 GLY A O 1
ATOM 1721 N N . GLU A 1 218 ? -19.793 15.779 8.274 1.00 96.31 218 GLU A N 1
ATOM 1722 C CA . GLU A 1 218 ? -20.615 15.714 7.059 1.00 96.31 218 GLU A CA 1
ATOM 1723 C C . GLU A 1 218 ? -21.316 14.344 6.928 1.00 96.31 218 GLU A C 1
ATOM 1725 O O . GLU A 1 218 ? -21.151 13.631 5.930 1.00 96.31 218 GLU A O 1
ATOM 1730 N N . LEU A 1 219 ? -22.094 13.961 7.948 1.00 96.38 219 LEU A N 1
ATOM 1731 C CA . LEU A 1 219 ? -22.634 12.606 8.129 1.00 96.38 219 LEU A CA 1
ATOM 1732 C C . LEU A 1 219 ? -23.513 12.130 6.959 1.00 96.38 219 LEU A C 1
ATOM 1734 O O . LEU A 1 219 ? -23.365 10.993 6.518 1.00 96.38 219 LEU A O 1
ATOM 1738 N N . ASP A 1 220 ? -24.346 12.994 6.372 1.00 96.50 220 ASP A N 1
ATOM 1739 C CA . ASP A 1 220 ? -25.171 12.634 5.204 1.00 96.50 220 ASP A CA 1
ATOM 1740 C C . ASP A 1 220 ? -24.327 12.268 3.978 1.00 96.50 220 ASP A C 1
ATOM 1742 O O . ASP A 1 220 ? -24.612 11.312 3.246 1.00 96.50 220 ASP A O 1
ATOM 1746 N N . LYS A 1 221 ? -23.247 13.022 3.745 1.00 94.19 221 LYS A N 1
ATOM 1747 C CA . LYS A 1 221 ? -22.334 12.756 2.631 1.00 94.19 221 LYS A CA 1
ATOM 1748 C C . LYS A 1 221 ? -21.501 11.506 2.907 1.00 94.19 221 LYS A C 1
ATOM 1750 O O . LYS A 1 221 ? -21.297 10.713 1.989 1.00 94.19 221 LYS A O 1
ATOM 1755 N N . ALA A 1 222 ? -21.079 11.299 4.157 1.00 95.56 222 ALA A N 1
ATOM 1756 C CA . ALA A 1 222 ? -20.422 10.069 4.587 1.00 95.56 222 ALA A CA 1
ATOM 1757 C C . ALA A 1 222 ? -21.319 8.845 4.350 1.00 95.56 222 ALA A C 1
ATOM 1759 O O . ALA A 1 222 ? -20.876 7.863 3.754 1.00 95.56 222 ALA A O 1
ATOM 1760 N N . LEU A 1 223 ? -22.601 8.937 4.722 1.00 97.00 223 LEU A N 1
ATOM 1761 C CA . LEU A 1 223 ? -23.590 7.882 4.521 1.00 97.00 223 LEU A CA 1
ATOM 1762 C C . LEU A 1 223 ? -23.807 7.583 3.030 1.00 97.00 223 LEU A C 1
ATOM 1764 O O . LEU A 1 223 ? -23.867 6.421 2.618 1.00 97.00 223 LEU A O 1
ATOM 1768 N N . LYS A 1 224 ? -23.895 8.620 2.189 1.00 94.12 224 LYS A N 1
ATOM 1769 C CA . LYS A 1 224 ? -24.009 8.455 0.733 1.00 94.12 224 LYS A CA 1
ATOM 1770 C C . LYS A 1 224 ? -22.784 7.748 0.145 1.00 94.12 224 LYS A C 1
ATOM 1772 O O . LYS A 1 224 ? -22.954 6.849 -0.682 1.00 94.12 224 LYS A O 1
ATOM 1777 N N . ALA A 1 225 ? -21.584 8.132 0.579 1.00 91.75 225 ALA A N 1
ATOM 1778 C CA . ALA A 1 225 ? -20.330 7.531 0.138 1.00 91.75 225 ALA A CA 1
ATOM 1779 C C . ALA A 1 225 ? -20.237 6.060 0.569 1.00 91.75 225 ALA A C 1
ATOM 1781 O O . ALA A 1 225 ? -20.092 5.187 -0.283 1.00 91.75 225 ALA A O 1
ATOM 1782 N N . VAL A 1 226 ? -20.439 5.737 1.850 1.00 94.12 226 VAL A N 1
ATOM 1783 C CA . VAL A 1 226 ? -20.359 4.339 2.308 1.00 94.12 226 VAL A CA 1
ATOM 1784 C C . VAL A 1 226 ? -21.435 3.449 1.676 1.00 94.12 226 VAL A C 1
ATOM 1786 O O . VAL A 1 226 ? -21.150 2.318 1.298 1.00 94.12 226 VAL A O 1
ATOM 1789 N N . ASN A 1 227 ? -22.647 3.964 1.435 1.00 94.94 227 ASN A N 1
ATOM 1790 C CA . ASN A 1 227 ? -23.668 3.218 0.692 1.00 94.94 227 ASN A CA 1
ATOM 1791 C C . ASN A 1 227 ? -23.270 2.963 -0.765 1.00 94.94 227 ASN A C 1
ATOM 1793 O O . ASN A 1 227 ? -23.693 1.963 -1.343 1.00 94.94 227 ASN A O 1
ATOM 1797 N N . LYS A 1 228 ? -22.500 3.865 -1.384 1.00 90.62 228 LYS A N 1
ATOM 1798 C CA . LYS A 1 228 ? -21.914 3.623 -2.706 1.00 90.62 228 LYS A CA 1
ATOM 1799 C C . LYS A 1 228 ? -20.843 2.537 -2.629 1.00 90.62 228 LYS A C 1
ATOM 1801 O O . LYS A 1 228 ? -20.913 1.626 -3.443 1.00 90.62 228 LYS A O 1
ATOM 1806 N N . ALA A 1 229 ? -19.939 2.593 -1.649 1.00 89.06 229 ALA A N 1
ATOM 1807 C CA . ALA A 1 229 ? -18.909 1.570 -1.452 1.00 89.06 229 ALA A CA 1
ATOM 1808 C C . ALA A 1 229 ? -19.529 0.166 -1.317 1.00 89.06 229 ALA A C 1
ATOM 1810 O O . ALA A 1 229 ? -19.162 -0.723 -2.077 1.00 89.06 229 ALA A O 1
ATOM 1811 N N . ILE A 1 230 ? -20.574 0.021 -0.490 1.00 91.50 230 ILE A N 1
ATOM 1812 C CA . ILE A 1 230 ? -21.279 -1.261 -0.275 1.00 91.50 230 ILE A CA 1
ATOM 1813 C C . ILE A 1 230 ? -21.946 -1.784 -1.552 1.00 91.50 230 ILE A C 1
ATOM 1815 O O . ILE A 1 230 ? -22.061 -2.990 -1.741 1.00 91.50 230 ILE A O 1
ATOM 1819 N N . ARG A 1 231 ? -22.392 -0.904 -2.458 1.00 90.69 231 ARG A N 1
ATOM 1820 C CA . ARG A 1 231 ? -22.913 -1.343 -3.764 1.00 90.69 231 ARG A CA 1
ATOM 1821 C C . ARG A 1 231 ? -21.813 -1.823 -4.710 1.00 90.69 231 ARG A C 1
ATOM 1823 O O . ARG A 1 231 ? -22.113 -2.634 -5.577 1.00 90.69 231 ARG A O 1
ATOM 1830 N N . LEU A 1 232 ? -20.601 -1.280 -4.590 1.00 85.81 232 LEU A N 1
ATOM 1831 C CA . LEU A 1 232 ? -19.458 -1.655 -5.425 1.00 85.81 232 LEU A CA 1
ATOM 1832 C C . LEU A 1 232 ? -18.837 -2.976 -4.959 1.00 85.81 232 LEU A C 1
ATOM 1834 O O . LEU A 1 232 ? -18.504 -3.804 -5.799 1.00 85.81 232 LEU A O 1
ATOM 1838 N N . ASP A 1 233 ? -18.727 -3.180 -3.644 1.00 84.69 233 ASP A N 1
ATOM 1839 C CA . ASP A 1 233 ? -18.219 -4.416 -3.048 1.00 84.69 233 ASP A CA 1
ATOM 1840 C C . ASP A 1 233 ? -19.011 -4.786 -1.775 1.00 84.69 233 ASP A C 1
ATOM 1842 O O . ASP A 1 233 ? -18.644 -4.389 -0.666 1.00 84.69 233 ASP A O 1
ATOM 1846 N N . PRO A 1 234 ? -20.121 -5.536 -1.909 1.00 87.56 234 PRO A N 1
ATOM 1847 C CA . PRO A 1 234 ? -20.986 -5.879 -0.782 1.00 87.56 234 PRO A CA 1
ATOM 1848 C C . PRO A 1 234 ? -20.376 -6.891 0.195 1.00 87.56 234 PRO A C 1
ATOM 1850 O O . PRO A 1 234 ? -20.939 -7.061 1.280 1.00 87.56 234 PRO A O 1
ATOM 1853 N N . ASP A 1 235 ? -19.269 -7.549 -0.159 1.00 85.69 235 ASP A N 1
ATOM 1854 C CA . ASP A 1 235 ? -18.605 -8.560 0.673 1.00 85.69 235 ASP A CA 1
ATOM 1855 C C . ASP A 1 235 ? -17.457 -7.971 1.515 1.00 85.69 235 ASP A C 1
ATOM 1857 O O . ASP A 1 235 ? -16.884 -8.656 2.368 1.00 85.69 235 ASP A O 1
ATOM 1861 N N . ASN A 1 236 ? -17.145 -6.684 1.343 1.00 84.19 236 ASN A N 1
ATOM 1862 C CA . ASN A 1 236 ? -16.159 -5.978 2.152 1.00 84.19 236 ASN A CA 1
ATOM 1863 C C . ASN A 1 236 ? -16.772 -5.455 3.466 1.00 84.19 236 ASN A C 1
ATOM 1865 O O . ASN A 1 236 ? -17.363 -4.373 3.552 1.00 84.19 236 ASN A O 1
ATOM 1869 N N . TYR A 1 237 ? -16.596 -6.237 4.532 1.00 86.44 237 TYR A N 1
ATOM 1870 C CA . TYR A 1 237 ? -17.181 -5.976 5.853 1.00 86.44 237 TYR A CA 1
ATOM 1871 C C . TYR A 1 237 ? -16.685 -4.693 6.542 1.00 86.44 237 TYR A C 1
ATOM 1873 O O . TYR A 1 237 ? -17.409 -4.145 7.379 1.00 86.44 237 TYR A O 1
ATOM 1881 N N . ASP A 1 238 ? -15.527 -4.145 6.155 1.00 86.00 238 ASP A N 1
ATOM 1882 C CA . ASP A 1 238 ? -15.042 -2.858 6.680 1.00 86.00 238 ASP A CA 1
ATOM 1883 C C . ASP A 1 238 ? -15.993 -1.709 6.325 1.00 86.00 238 ASP A C 1
ATOM 1885 O O . ASP A 1 238 ? -16.098 -0.714 7.047 1.00 86.00 238 ASP A O 1
ATOM 1889 N N . GLN A 1 239 ? -16.725 -1.839 5.222 1.00 91.44 239 GLN A N 1
ATOM 1890 C CA . GLN A 1 239 ? -17.659 -0.815 4.776 1.00 91.44 239 GLN A CA 1
ATOM 1891 C C . GLN A 1 239 ? -18.907 -0.770 5.661 1.00 91.44 239 GLN A C 1
ATOM 1893 O O . GLN A 1 239 ? -19.395 0.310 5.997 1.00 91.44 239 GLN A O 1
ATOM 1898 N N . TYR A 1 240 ? -19.373 -1.930 6.127 1.00 95.38 240 TYR A N 1
ATOM 1899 C CA . TYR A 1 240 ? -20.451 -2.016 7.112 1.00 95.38 240 TYR A CA 1
ATOM 1900 C C . TYR A 1 240 ? -20.005 -1.433 8.451 1.00 95.38 240 TYR A C 1
ATOM 1902 O O . TYR A 1 240 ? -20.789 -0.745 9.093 1.00 95.38 240 TYR A O 1
ATOM 1910 N N . TYR A 1 241 ? -18.738 -1.605 8.845 1.00 94.44 241 TYR A N 1
ATOM 1911 C CA . TYR A 1 241 ? -18.211 -0.953 10.048 1.00 94.44 241 TYR A CA 1
ATOM 1912 C C . TYR A 1 241 ? -18.315 0.570 9.961 1.00 94.44 241 TYR A C 1
ATOM 1914 O O . TYR A 1 241 ? -18.839 1.212 10.870 1.00 94.44 241 TYR A O 1
ATOM 1922 N N . VAL A 1 242 ? -17.868 1.152 8.844 1.00 94.81 242 VAL A N 1
ATOM 1923 C CA . VAL A 1 242 ? -17.947 2.604 8.628 1.00 94.81 242 VAL A CA 1
ATOM 1924 C C . VAL A 1 242 ? -19.394 3.078 8.599 1.00 94.81 242 VAL A C 1
ATOM 1926 O O . VAL A 1 242 ? -19.697 4.109 9.193 1.00 94.81 242 VAL A O 1
ATOM 1929 N N . ARG A 1 243 ? -20.303 2.345 7.947 1.00 97.31 243 ARG A N 1
ATOM 1930 C CA . ARG A 1 243 ? -21.717 2.732 7.919 1.00 97.31 243 ARG A CA 1
ATOM 1931 C C . ARG A 1 243 ? -22.360 2.627 9.297 1.00 97.31 243 ARG A C 1
ATOM 1933 O O . ARG A 1 243 ? -23.074 3.547 9.685 1.00 97.31 243 ARG A O 1
ATOM 1940 N N . GLY A 1 244 ? -22.037 1.581 10.056 1.00 97.44 244 GLY A N 1
ATOM 1941 C CA . GLY A 1 244 ? -22.443 1.436 11.448 1.00 97.44 244 GLY A CA 1
ATOM 1942 C C . GLY A 1 244 ? -21.976 2.617 12.295 1.00 97.44 244 GLY A C 1
ATOM 1943 O O . GLY A 1 244 ? -22.783 3.208 13.006 1.00 97.44 244 GLY A O 1
ATOM 1944 N N . TYR A 1 245 ? -20.717 3.032 12.139 1.00 95.56 245 TYR A N 1
ATOM 1945 C CA . TYR A 1 245 ? -20.171 4.211 12.815 1.00 95.56 245 TYR A CA 1
ATOM 1946 C C . TYR A 1 245 ? -20.906 5.499 12.423 1.00 95.56 245 TYR A C 1
ATOM 1948 O O . TYR A 1 245 ? -21.270 6.289 13.291 1.00 95.56 245 TYR A O 1
ATOM 1956 N N . VAL A 1 246 ? -21.176 5.704 11.130 1.00 97.56 246 VAL A N 1
ATOM 1957 C CA . VAL A 1 246 ? -21.938 6.868 10.650 1.00 97.56 246 VAL A CA 1
ATOM 1958 C C . VAL A 1 246 ? -23.355 6.865 11.229 1.00 97.56 246 VAL A C 1
ATOM 1960 O O . VAL A 1 246 ? -23.802 7.897 11.718 1.00 97.56 246 VAL A O 1
ATOM 1963 N N . TYR A 1 247 ? -24.043 5.720 11.250 1.00 98.56 247 TYR A N 1
ATOM 1964 C CA . TYR A 1 247 ? -25.357 5.608 11.883 1.00 98.56 247 TYR A CA 1
ATOM 1965 C C . TYR A 1 247 ? -25.303 5.886 13.387 1.00 98.56 247 TYR A C 1
ATOM 1967 O O . TYR A 1 247 ? -26.144 6.629 13.884 1.00 98.56 247 TYR A O 1
ATOM 1975 N N . SER A 1 248 ? -24.299 5.372 14.102 1.00 97.06 248 SER A N 1
ATOM 1976 C CA . SER A 1 248 ? -24.068 5.699 15.513 1.00 97.06 248 SER A CA 1
ATOM 1977 C C . SER A 1 248 ? -23.895 7.207 15.723 1.00 97.06 248 SER A C 1
ATOM 1979 O O . SER A 1 248 ? -24.556 7.784 16.579 1.00 97.06 248 SER A O 1
ATOM 1981 N N . ALA A 1 249 ? -23.079 7.873 14.902 1.00 95.56 249 ALA A N 1
ATOM 1982 C CA . ALA A 1 249 ? -22.878 9.322 14.979 1.00 95.56 249 ALA A CA 1
ATOM 1983 C C . ALA A 1 249 ? -24.154 10.130 14.668 1.00 95.56 249 ALA A C 1
ATOM 1985 O O . ALA A 1 249 ? -24.316 11.241 15.165 1.00 95.56 249 ALA A O 1
ATOM 1986 N N . MET A 1 250 ? -25.071 9.572 13.872 1.00 97.12 250 MET A N 1
ATOM 1987 C CA . MET A 1 250 ? -26.390 10.153 13.591 1.00 97.12 250 MET A CA 1
ATOM 1988 C C . MET A 1 250 ? -27.445 9.827 14.668 1.00 97.12 250 MET A C 1
ATOM 1990 O O . MET A 1 250 ? -28.582 10.274 14.545 1.00 97.12 250 MET A O 1
ATOM 1994 N N . GLY A 1 251 ? -27.114 9.035 15.696 1.00 96.56 251 GLY A N 1
ATOM 1995 C CA . GLY A 1 251 ? -28.075 8.548 16.697 1.00 96.56 251 GLY A CA 1
ATOM 1996 C C . GLY A 1 251 ? -29.009 7.439 16.189 1.00 96.56 251 GLY A C 1
ATOM 1997 O O . GLY A 1 251 ? -29.982 7.076 16.843 1.00 96.56 251 GLY A O 1
ATOM 1998 N N . GLU A 1 252 ? -28.721 6.874 15.019 1.00 98.25 252 GLU A N 1
ATOM 1999 C CA . GLU A 1 252 ? -29.507 5.842 14.340 1.00 98.25 252 GLU A CA 1
ATOM 2000 C C . GLU A 1 252 ? -29.087 4.440 14.814 1.00 98.25 252 GLU A C 1
ATOM 2002 O O . GLU A 1 252 ? -28.644 3.585 14.038 1.00 98.25 252 GLU A O 1
ATOM 2007 N N . TRP A 1 253 ? -29.200 4.205 16.123 1.00 98.06 253 TRP A N 1
ATOM 2008 C CA . TRP A 1 253 ? -28.626 3.040 16.806 1.00 98.06 253 TRP A CA 1
ATOM 2009 C C . TRP A 1 253 ? -29.118 1.699 16.248 1.00 98.06 253 TRP A C 1
ATOM 2011 O O . TRP A 1 253 ? -28.309 0.803 16.022 1.00 98.06 253 TRP A O 1
ATOM 2021 N N . ASP A 1 254 ? -30.408 1.561 15.926 1.00 98.25 254 ASP A N 1
ATOM 2022 C CA . ASP A 1 254 ? -30.956 0.331 15.333 1.00 98.25 254 ASP A CA 1
ATOM 2023 C C . ASP A 1 254 ? -30.342 -0.005 13.966 1.00 98.25 254 ASP A C 1
ATOM 2025 O O . ASP A 1 254 ? -30.152 -1.179 13.627 1.00 98.25 254 ASP A O 1
ATOM 2029 N N . LYS A 1 255 ? -30.021 1.013 13.157 1.00 98.38 255 LYS A N 1
ATOM 2030 C CA . LYS A 1 255 ? -29.349 0.816 11.866 1.00 98.38 255 LYS A CA 1
ATOM 2031 C C . LYS A 1 255 ? -27.885 0.440 12.085 1.00 98.38 255 LYS A C 1
ATOM 2033 O O . LYS A 1 255 ? -27.412 -0.505 11.456 1.00 98.38 255 LYS A O 1
ATOM 2038 N N . ALA A 1 256 ? -27.211 1.098 13.029 1.00 98.44 256 ALA A N 1
ATOM 2039 C CA . ALA A 1 256 ? -25.842 0.763 13.408 1.00 98.44 256 ALA A CA 1
ATOM 2040 C C . ALA A 1 256 ? -25.715 -0.691 13.891 1.00 98.44 256 ALA A C 1
ATOM 2042 O O . ALA A 1 256 ? -24.840 -1.426 13.434 1.00 98.44 256 ALA A O 1
ATOM 2043 N N . LEU A 1 257 ? -26.644 -1.150 14.738 1.00 98.56 257 LEU A N 1
ATOM 2044 C CA . LEU A 1 257 ? -26.691 -2.530 15.224 1.00 98.56 257 LEU A CA 1
ATOM 2045 C C . LEU A 1 257 ? -26.773 -3.556 14.087 1.00 98.56 257 LEU A C 1
ATOM 2047 O O . LEU A 1 257 ? -26.104 -4.586 14.155 1.00 98.56 257 LEU A O 1
ATOM 2051 N N . LYS A 1 258 ? -27.570 -3.302 13.039 1.00 98.12 258 LYS A N 1
ATOM 2052 C CA . LYS A 1 258 ? -27.665 -4.205 11.873 1.00 98.12 258 LYS A CA 1
ATOM 2053 C C . LYS A 1 258 ? -26.317 -4.360 11.171 1.00 98.12 258 LYS A C 1
ATOM 2055 O O . LYS A 1 258 ? -25.934 -5.479 10.820 1.00 98.12 258 LYS A O 1
ATOM 2060 N N . ASP A 1 259 ? -25.591 -3.262 11.008 1.00 98.25 259 ASP A N 1
ATOM 2061 C CA . ASP A 1 259 ? -24.275 -3.275 10.377 1.00 98.25 259 ASP A CA 1
ATOM 2062 C C . ASP A 1 259 ? -23.226 -3.959 11.269 1.00 98.25 259 ASP A C 1
ATOM 2064 O O . ASP A 1 259 ? -22.522 -4.856 10.800 1.00 98.25 259 ASP A O 1
ATOM 2068 N N . TYR A 1 260 ? -23.186 -3.663 12.573 1.00 98.19 260 TYR A N 1
ATOM 2069 C CA . TYR A 1 260 ? -22.276 -4.353 13.496 1.00 98.19 260 TYR A CA 1
ATOM 2070 C C . TYR A 1 260 ? -22.571 -5.854 13.608 1.00 98.19 260 TYR A C 1
ATOM 2072 O O . TYR A 1 260 ? -21.649 -6.668 13.624 1.00 98.19 260 TYR A O 1
ATOM 2080 N N . ASN A 1 261 ? -23.846 -6.256 13.594 1.00 97.56 261 ASN A N 1
ATOM 2081 C CA . ASN A 1 261 ? -24.236 -7.668 13.542 1.00 97.56 261 ASN A CA 1
ATOM 2082 C C . ASN A 1 261 ? -23.742 -8.365 12.270 1.00 97.56 261 ASN A C 1
ATOM 2084 O O . ASN A 1 261 ? -23.358 -9.532 12.322 1.00 97.56 261 ASN A O 1
ATOM 2088 N N . THR A 1 262 ? -23.734 -7.660 11.137 1.00 95.38 262 THR A N 1
ATOM 2089 C CA . THR A 1 262 ? -23.240 -8.206 9.868 1.00 95.38 262 THR A CA 1
ATOM 2090 C C . THR A 1 262 ? -21.754 -8.547 9.962 1.00 95.38 262 THR A C 1
ATOM 2092 O O . THR A 1 262 ? -21.361 -9.642 9.561 1.00 95.38 262 THR A O 1
ATOM 2095 N N . ILE A 1 263 ? -20.953 -7.668 10.572 1.00 95.25 263 ILE A N 1
ATOM 2096 C CA . ILE A 1 263 ? -19.519 -7.897 10.819 1.00 95.25 263 ILE A CA 1
ATOM 2097 C C . ILE A 1 263 ? -19.322 -9.080 11.769 1.00 95.25 263 ILE A C 1
ATOM 2099 O O . ILE A 1 263 ? -18.543 -9.988 11.483 1.00 95.25 263 ILE A O 1
ATOM 2103 N N . LEU A 1 264 ? -20.058 -9.101 12.882 1.00 95.06 264 LEU A N 1
ATOM 2104 C CA . LEU A 1 264 ? -19.905 -10.114 13.930 1.00 95.06 264 LEU A CA 1
ATOM 2105 C C . LEU A 1 264 ? -20.404 -11.500 13.514 1.00 95.06 264 LEU A C 1
ATOM 2107 O O . LEU A 1 264 ? -19.961 -12.500 14.069 1.00 95.06 264 LEU A O 1
ATOM 2111 N N . ARG A 1 265 ? -21.268 -11.594 12.499 1.00 93.69 265 ARG A N 1
ATOM 2112 C CA . ARG A 1 265 ? -21.632 -12.874 11.876 1.00 93.69 265 ARG A CA 1
ATOM 2113 C C . ARG A 1 265 ? -20.443 -13.533 11.168 1.00 93.69 265 ARG A C 1
ATOM 2115 O O . ARG A 1 265 ? -20.391 -14.755 11.090 1.00 93.69 265 ARG A O 1
ATOM 2122 N N . VAL A 1 266 ? -19.519 -12.735 10.638 1.00 90.75 266 VAL A N 1
ATOM 2123 C CA . VAL A 1 266 ? -18.362 -13.203 9.855 1.00 90.75 266 VAL A CA 1
ATOM 2124 C C . VAL A 1 266 ? -17.125 -13.326 10.726 1.00 90.75 266 VAL A C 1
ATOM 2126 O O . VAL A 1 266 ? -16.391 -14.305 10.632 1.00 90.75 266 VAL A O 1
ATOM 2129 N N . ASN A 1 267 ? -16.913 -12.344 11.598 1.00 89.50 267 ASN A N 1
ATOM 2130 C CA . ASN A 1 267 ? -15.847 -12.340 12.581 1.00 89.50 267 ASN A CA 1
ATOM 2131 C C . ASN A 1 267 ? -16.428 -12.042 13.973 1.00 89.50 267 ASN A C 1
ATOM 2133 O O . ASN A 1 267 ? -16.442 -10.881 14.391 1.00 89.50 267 ASN A O 1
ATOM 2137 N N . PRO A 1 268 ? -16.877 -13.077 14.708 1.00 91.38 268 PRO A N 1
ATOM 2138 C CA . PRO A 1 268 ? -17.440 -12.917 16.050 1.00 91.38 268 PRO A CA 1
ATOM 2139 C C . PRO A 1 268 ? -16.487 -12.277 17.070 1.00 91.38 268 PRO A C 1
ATOM 2141 O O . PRO A 1 268 ? -16.946 -11.748 18.075 1.00 91.38 268 PRO A O 1
ATOM 2144 N N . GLY A 1 269 ? -15.172 -12.321 16.823 1.00 89.94 269 GLY A N 1
ATOM 2145 C CA . GLY A 1 269 ? -14.139 -11.731 17.678 1.00 89.94 269 GLY A CA 1
ATOM 2146 C C . GLY A 1 269 ? -13.697 -10.329 17.253 1.00 89.94 269 GLY A C 1
ATOM 2147 O O . GLY A 1 269 ? -12.647 -9.863 17.697 1.00 89.94 269 GLY A O 1
ATOM 2148 N N . ASN A 1 270 ? -14.430 -9.653 16.360 1.00 93.00 270 ASN A N 1
ATOM 2149 C CA . ASN A 1 270 ? -14.083 -8.292 15.963 1.00 93.00 270 ASN A CA 1
ATOM 2150 C C . ASN A 1 270 ? -14.328 -7.314 17.126 1.00 93.00 270 ASN A C 1
ATOM 2152 O O . ASN A 1 270 ? -15.456 -6.880 17.363 1.00 93.00 270 ASN A O 1
ATOM 2156 N N . ASN A 1 271 ? -13.248 -6.940 17.817 1.00 94.19 271 ASN A N 1
ATOM 2157 C CA . ASN A 1 271 ? -13.338 -6.130 19.031 1.00 94.19 271 ASN A CA 1
ATOM 2158 C C . ASN A 1 271 ? -13.953 -4.737 18.802 1.00 94.19 271 ASN A C 1
ATOM 2160 O O . ASN A 1 271 ? -14.685 -4.233 19.648 1.00 94.19 271 ASN A O 1
ATOM 2164 N N . GLN A 1 272 ? -13.686 -4.111 17.650 1.00 94.75 272 GLN A N 1
ATOM 2165 C CA . GLN A 1 272 ? -14.233 -2.786 17.336 1.00 94.75 272 GLN A CA 1
ATOM 2166 C C . GLN A 1 272 ? -15.744 -2.840 17.090 1.00 94.75 272 GLN A C 1
ATOM 2168 O O . GLN A 1 272 ? -16.473 -1.943 17.511 1.00 94.75 272 GLN A O 1
ATOM 2173 N N . ALA A 1 273 ? -16.222 -3.886 16.411 1.00 95.69 273 ALA A N 1
ATOM 2174 C CA . ALA A 1 273 ? -17.647 -4.087 16.189 1.00 95.69 273 ALA A CA 1
ATOM 2175 C C . ALA A 1 273 ? -18.377 -4.444 17.492 1.00 95.69 273 ALA A C 1
ATOM 2177 O O . ALA A 1 273 ? -19.459 -3.915 17.718 1.00 95.69 273 ALA A O 1
ATOM 2178 N N . LEU A 1 274 ? -17.785 -5.275 18.362 1.00 97.69 274 LEU A N 1
ATOM 2179 C CA . LEU A 1 274 ? -18.324 -5.564 19.700 1.00 97.69 274 LEU A CA 1
ATOM 2180 C C . LEU A 1 274 ? -18.437 -4.292 20.546 1.00 97.69 274 LEU A C 1
ATOM 2182 O O . LEU A 1 274 ? -19.513 -4.017 21.067 1.00 97.69 274 LEU A O 1
ATOM 2186 N N . HIS A 1 275 ? -17.376 -3.481 20.599 1.00 97.81 275 HIS A N 1
ATOM 2187 C CA . HIS A 1 275 ? -17.358 -2.230 21.359 1.00 97.81 275 HIS A CA 1
ATOM 2188 C C . HIS A 1 275 ? -18.489 -1.297 20.913 1.00 97.81 275 HIS A C 1
ATOM 2190 O O . HIS A 1 275 ? -19.364 -0.928 21.694 1.00 97.81 275 HIS A O 1
ATOM 2196 N N . ASN A 1 276 ? -18.529 -0.970 19.617 1.00 97.88 276 ASN A N 1
ATOM 2197 C CA . ASN A 1 276 ? -19.519 -0.035 19.093 1.00 97.88 276 ASN A CA 1
ATOM 2198 C C . ASN A 1 276 ? -20.952 -0.589 19.164 1.00 97.88 276 ASN A C 1
ATOM 2200 O O . ASN A 1 276 ? -21.902 0.182 19.325 1.00 97.88 276 ASN A O 1
ATOM 2204 N N . ARG A 1 277 ? -21.131 -1.915 19.062 1.00 98.38 277 ARG A N 1
ATOM 2205 C CA . ARG A 1 277 ? -22.435 -2.556 19.268 1.00 98.38 277 ARG A CA 1
ATOM 2206 C C . ARG A 1 277 ? -22.866 -2.475 20.732 1.00 98.38 277 ARG A C 1
ATOM 2208 O O . ARG A 1 277 ? -24.028 -2.164 20.978 1.00 98.38 277 ARG A O 1
ATOM 2215 N N . GLY A 1 278 ? -21.944 -2.660 21.676 1.00 98.31 278 GLY A N 1
ATOM 2216 C CA . GLY A 1 278 ? -22.173 -2.456 23.106 1.00 98.31 278 GLY A CA 1
ATOM 2217 C C . GLY A 1 278 ? -22.628 -1.029 23.417 1.00 98.31 278 GLY A C 1
ATOM 2218 O O . GLY A 1 278 ? -23.670 -0.841 24.043 1.00 98.31 278 GLY A O 1
ATOM 2219 N N . ILE A 1 279 ? -21.942 -0.021 22.870 1.00 98.50 279 ILE A N 1
ATOM 2220 C CA . ILE A 1 279 ? -22.348 1.390 22.991 1.00 98.50 279 ILE A CA 1
ATOM 2221 C C . ILE A 1 279 ? -23.743 1.630 22.393 1.00 98.50 279 ILE A C 1
ATOM 2223 O O . ILE A 1 279 ? -24.577 2.303 23.003 1.00 98.50 279 ILE A O 1
ATOM 2227 N N . ALA A 1 280 ? -24.041 1.063 21.221 1.00 98.50 280 ALA A N 1
ATOM 2228 C CA . ALA A 1 280 ? -25.371 1.172 20.622 1.00 98.50 280 ALA A CA 1
ATOM 2229 C C . ALA A 1 280 ? -26.456 0.501 21.488 1.00 98.50 280 ALA A C 1
ATOM 2231 O O . ALA A 1 280 ? -27.556 1.038 21.613 1.00 98.50 280 ALA A O 1
ATOM 2232 N N . TRP A 1 281 ? -26.155 -0.631 22.136 1.00 98.69 281 TRP A N 1
ATOM 2233 C CA . TRP A 1 281 ? -27.064 -1.263 23.094 1.00 98.69 281 TRP A CA 1
ATOM 2234 C C . TRP A 1 281 ? -27.311 -0.398 24.332 1.00 98.69 281 TRP A C 1
ATOM 2236 O O . TRP A 1 281 ? -28.468 -0.284 24.737 1.00 98.69 281 TRP A O 1
ATOM 2246 N N . MET A 1 282 ? -26.278 0.242 24.894 1.00 98.38 282 MET A N 1
ATOM 2247 C CA . MET A 1 282 ? -26.433 1.179 26.018 1.00 98.38 282 MET A CA 1
ATOM 2248 C C . MET A 1 282 ? -27.367 2.337 25.658 1.00 98.38 282 MET A C 1
ATOM 2250 O O . MET A 1 282 ? -28.305 2.621 26.396 1.00 98.38 282 MET A O 1
ATOM 2254 N N . ASN A 1 283 ? -27.174 2.951 24.486 1.00 98.19 283 ASN A N 1
ATOM 2255 C CA . ASN A 1 283 ? -28.011 4.064 24.021 1.00 98.19 283 ASN A CA 1
ATOM 2256 C C . ASN A 1 283 ? -29.478 3.663 23.776 1.00 98.19 283 ASN A C 1
ATOM 2258 O O . ASN A 1 283 ? -30.369 4.507 23.818 1.00 98.19 283 ASN A O 1
ATOM 2262 N N . LEU A 1 284 ? -29.743 2.374 23.549 1.00 98.00 284 LEU A N 1
ATOM 2263 C CA . LEU A 1 284 ? -31.092 1.809 23.436 1.00 98.00 284 LEU A CA 1
ATOM 2264 C C . LEU A 1 284 ? -31.633 1.252 24.767 1.00 98.00 284 LEU A C 1
ATOM 2266 O O . LEU A 1 284 ? -32.686 0.605 24.778 1.00 98.00 284 LEU A O 1
ATOM 2270 N N . GLY A 1 285 ? -30.914 1.443 25.878 1.00 97.75 285 GLY A N 1
ATOM 2271 C CA . GLY A 1 285 ? -31.287 0.943 27.204 1.00 97.75 285 GLY A CA 1
ATOM 2272 C C . GLY A 1 285 ? -31.271 -0.584 27.321 1.00 97.75 285 GLY A C 1
ATOM 2273 O O . GLY A 1 285 ? -32.032 -1.157 28.096 1.00 97.75 285 GLY A O 1
ATOM 2274 N N . LYS A 1 286 ? -30.472 -1.278 26.500 1.00 98.56 286 LYS A N 1
ATOM 2275 C CA . LYS A 1 286 ? -30.314 -2.745 26.506 1.00 98.56 286 LYS A CA 1
ATOM 2276 C C . LYS A 1 286 ? -29.009 -3.143 27.189 1.00 98.56 286 LYS A C 1
ATOM 2278 O O . LYS A 1 286 ? -28.141 -3.766 26.575 1.00 98.56 286 LYS A O 1
ATOM 2283 N N . PHE A 1 287 ? -28.879 -2.767 28.454 1.00 98.50 287 PHE A N 1
ATOM 2284 C CA . PHE A 1 287 ? -27.635 -2.860 29.217 1.00 98.50 287 PHE A CA 1
ATOM 2285 C C . PHE A 1 287 ? -27.103 -4.293 29.351 1.00 98.50 287 PHE A C 1
ATOM 2287 O O . PHE A 1 287 ? -25.904 -4.503 29.207 1.00 98.50 287 PHE A O 1
ATOM 2294 N N . GLU A 1 288 ? -27.961 -5.309 29.483 1.00 98.62 288 GLU A N 1
ATOM 2295 C CA . GLU A 1 288 ? -27.527 -6.714 29.558 1.00 98.62 288 GLU A CA 1
ATOM 2296 C C . GLU A 1 288 ? -26.822 -7.173 28.274 1.00 98.62 288 GLU A C 1
ATOM 2298 O O . GLU A 1 288 ? -25.861 -7.943 28.316 1.00 98.62 288 GLU A O 1
ATOM 2303 N N . LYS A 1 289 ? -27.271 -6.683 27.111 1.00 98.44 289 LYS A N 1
ATOM 2304 C CA . LYS A 1 289 ? -26.618 -6.984 25.829 1.00 98.44 289 LYS A CA 1
ATOM 2305 C C . LYS A 1 289 ? -25.280 -6.263 25.705 1.00 98.44 289 LYS A C 1
ATOM 2307 O O . LYS A 1 289 ? -24.326 -6.860 25.213 1.00 98.44 289 LYS A O 1
ATOM 2312 N N . ALA A 1 290 ? -25.212 -5.014 26.170 1.00 98.62 290 ALA A N 1
ATOM 2313 C CA . ALA A 1 290 ? -23.969 -4.252 26.208 1.00 98.62 290 ALA A CA 1
ATOM 2314 C C . ALA A 1 290 ? -22.918 -4.943 27.089 1.00 98.62 290 ALA A C 1
ATOM 2316 O O . ALA A 1 290 ? -21.796 -5.168 26.641 1.00 98.62 290 ALA A O 1
ATOM 2317 N N . ILE A 1 291 ? -23.313 -5.390 28.288 1.00 98.81 291 ILE A N 1
ATOM 2318 C CA . ILE A 1 291 ? -22.462 -6.159 29.208 1.00 98.81 291 ILE A CA 1
ATOM 2319 C C . ILE A 1 291 ? -21.893 -7.406 28.529 1.00 98.81 291 ILE A C 1
ATOM 2321 O O . ILE A 1 291 ? -20.704 -7.697 28.680 1.00 98.81 291 ILE A O 1
ATOM 2325 N N . GLY A 1 292 ? -22.715 -8.136 27.768 1.00 98.25 292 GLY A N 1
ATOM 2326 C CA . GLY A 1 292 ? -22.270 -9.304 27.009 1.00 98.25 292 GLY A CA 1
ATOM 2327 C C . GLY A 1 292 ? -21.165 -8.972 26.002 1.00 98.25 292 GLY A C 1
ATOM 2328 O O . GLY A 1 292 ? -20.132 -9.643 25.987 1.00 98.25 292 GLY A O 1
ATOM 2329 N N . ASP A 1 293 ? -21.352 -7.915 25.208 1.00 98.25 293 ASP A N 1
ATOM 2330 C CA . ASP A 1 293 ? -20.383 -7.488 24.192 1.00 98.25 293 ASP A CA 1
ATOM 2331 C C . ASP A 1 293 ? -19.065 -7.002 24.818 1.00 98.25 293 ASP A C 1
ATOM 2333 O O . ASP A 1 293 ? -17.992 -7.477 24.432 1.00 98.25 293 ASP A O 1
ATOM 2337 N N . PHE A 1 294 ? -19.132 -6.146 25.843 1.00 98.56 294 PHE A N 1
ATOM 2338 C CA . PHE A 1 294 ? -17.944 -5.663 26.558 1.00 98.56 294 PHE A CA 1
ATOM 2339 C C . PHE A 1 294 ? -17.199 -6.797 27.270 1.00 98.56 294 PHE A C 1
ATOM 2341 O O . PHE A 1 294 ? -15.972 -6.836 27.277 1.00 98.56 294 PHE A O 1
ATOM 2348 N N . SER A 1 295 ? -17.911 -7.790 27.812 1.00 98.31 295 SER A N 1
ATOM 2349 C CA . SER A 1 295 ? -17.277 -8.946 28.462 1.00 98.31 295 SER A CA 1
ATOM 2350 C C . SER A 1 295 ? -16.474 -9.808 27.486 1.00 98.31 295 SER A C 1
ATOM 2352 O O . SER A 1 295 ? -15.414 -10.325 27.849 1.00 98.31 295 SER A O 1
ATOM 2354 N N . ILE A 1 296 ? -16.945 -9.957 26.243 1.00 97.12 296 ILE A N 1
ATOM 2355 C CA . ILE A 1 296 ? -16.181 -10.642 25.191 1.00 97.12 296 ILE A CA 1
ATOM 2356 C C . ILE A 1 296 ? -14.915 -9.841 24.865 1.00 97.12 29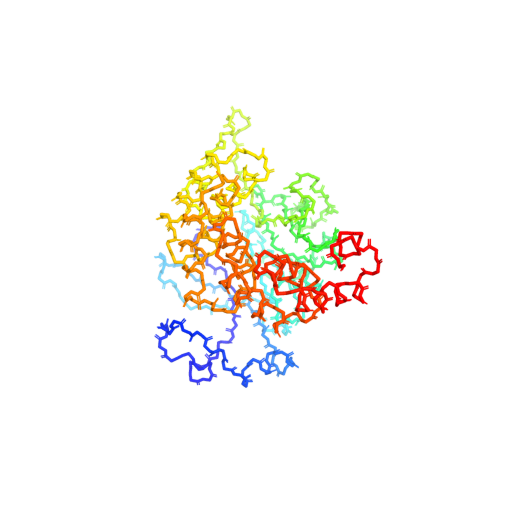6 ILE A C 1
ATOM 2358 O O . ILE A 1 296 ? -13.831 -10.423 24.791 1.00 97.12 296 ILE A O 1
ATOM 2362 N N . ASN A 1 297 ? -15.026 -8.516 24.732 1.00 95.56 297 ASN A N 1
ATOM 2363 C CA . ASN A 1 297 ? -13.876 -7.648 24.488 1.00 95.56 297 ASN A CA 1
ATOM 2364 C C . ASN A 1 297 ? -12.843 -7.701 25.614 1.00 95.56 297 ASN A C 1
ATOM 2366 O O . ASN A 1 297 ? -11.663 -7.877 25.324 1.00 95.56 297 ASN A O 1
ATOM 2370 N N . ILE A 1 298 ? -13.269 -7.642 26.876 1.00 97.44 298 ILE A N 1
ATOM 2371 C CA . ILE A 1 298 ? -12.391 -7.769 28.050 1.00 97.44 298 ILE A CA 1
ATOM 2372 C C . ILE A 1 298 ? -11.640 -9.102 28.025 1.00 97.44 298 ILE A C 1
ATOM 2374 O O . ILE A 1 298 ? -10.437 -9.147 28.270 1.00 97.44 298 ILE A O 1
ATOM 2378 N N . LYS A 1 299 ? -12.311 -10.202 27.665 1.00 96.50 299 LYS A N 1
ATOM 2379 C CA . LYS A 1 299 ? -11.646 -11.504 27.526 1.00 96.50 299 LYS A CA 1
ATOM 2380 C C . LYS A 1 299 ? -10.563 -11.488 26.438 1.00 96.50 299 LYS A C 1
ATOM 2382 O O . LYS A 1 299 ? -9.530 -12.131 26.605 1.00 96.50 299 LYS A O 1
ATOM 2387 N N . ASN A 1 300 ? -10.793 -10.768 25.341 1.00 91.06 300 ASN A N 1
ATOM 2388 C CA . ASN A 1 300 ? -9.835 -10.642 24.239 1.00 91.06 300 ASN A CA 1
ATOM 2389 C C . ASN A 1 300 ? -8.709 -9.637 24.543 1.00 91.06 300 ASN A C 1
ATOM 2391 O O . ASN A 1 300 ? -7.592 -9.794 24.049 1.00 91.06 300 ASN A O 1
ATOM 2395 N N . LYS A 1 301 ? -9.005 -8.597 25.329 1.00 92.56 301 LYS A N 1
ATOM 2396 C CA . LYS A 1 301 ? -8.120 -7.487 25.691 1.00 92.56 301 LYS A CA 1
ATOM 2397 C C . LYS A 1 301 ? -8.301 -7.133 27.178 1.00 92.56 301 LYS A C 1
ATOM 2399 O O . LYS A 1 301 ? -8.981 -6.163 27.506 1.00 92.56 301 LYS A O 1
ATOM 2404 N N . PRO A 1 302 ? -7.650 -7.867 28.094 1.00 94.12 302 PRO A N 1
ATOM 2405 C CA . PRO A 1 302 ? -7.891 -7.747 29.539 1.00 94.12 302 PRO A CA 1
ATOM 2406 C C . PRO A 1 302 ? -7.400 -6.439 30.180 1.00 94.12 302 PRO A C 1
ATOM 2408 O O . PRO A 1 302 ? -7.588 -6.236 31.376 1.00 94.12 302 PRO A O 1
ATOM 2411 N N . ASN A 1 303 ? -6.761 -5.561 29.405 1.00 94.81 303 ASN A N 1
ATOM 2412 C CA . ASN A 1 303 ? -6.241 -4.274 29.868 1.00 94.81 303 ASN A CA 1
ATOM 2413 C C . ASN A 1 303 ? -6.904 -3.081 29.149 1.00 94.81 303 ASN A C 1
ATOM 2415 O O . ASN A 1 303 ? -6.384 -1.973 29.215 1.00 94.81 303 ASN A O 1
ATOM 2419 N N . ASP A 1 304 ? -8.002 -3.297 28.416 1.00 92.88 304 ASP A N 1
ATOM 2420 C CA . ASP A 1 304 ? -8.731 -2.223 27.729 1.00 92.88 304 ASP A CA 1
ATOM 2421 C C . ASP A 1 304 ? -9.689 -1.526 28.711 1.00 92.88 304 ASP A C 1
ATOM 2423 O O . ASP A 1 304 ? -10.775 -2.029 29.008 1.00 92.88 304 ASP A O 1
ATOM 2427 N N . THR A 1 305 ? -9.260 -0.390 29.268 1.00 96.31 305 THR A N 1
ATOM 2428 C CA . THR A 1 305 ? -9.991 0.335 30.323 1.00 96.31 305 THR A CA 1
ATOM 2429 C C . THR A 1 305 ? -11.370 0.804 29.869 1.00 96.31 305 THR A C 1
ATOM 2431 O O . THR A 1 305 ? -12.315 0.772 30.657 1.00 96.31 305 THR A O 1
ATOM 2434 N N . ALA A 1 306 ? -11.525 1.156 28.590 1.00 96.38 306 ALA A N 1
ATOM 2435 C CA . ALA A 1 306 ? -12.796 1.611 28.037 1.00 96.38 306 ALA A CA 1
ATOM 2436 C C . ALA A 1 306 ? -13.885 0.529 28.119 1.00 96.38 306 ALA A C 1
ATOM 2438 O O . ALA A 1 306 ? -15.058 0.841 28.325 1.00 96.38 306 ALA A O 1
ATOM 2439 N N . GLU A 1 307 ? -13.520 -0.745 27.977 1.00 97.94 307 GLU A N 1
ATOM 2440 C CA . GLU A 1 307 ? -14.473 -1.855 28.039 1.00 97.94 307 GLU A CA 1
ATOM 2441 C C . GLU A 1 307 ? -14.978 -2.078 29.470 1.00 97.94 307 GLU A C 1
ATOM 2443 O O . GLU A 1 307 ? -16.184 -2.222 29.677 1.00 97.94 307 GLU A O 1
ATOM 2448 N N . TYR A 1 308 ? -14.079 -2.039 30.461 1.00 98.44 308 TYR A N 1
ATOM 2449 C CA . TYR A 1 308 ? -14.452 -2.102 31.880 1.00 98.44 308 TYR A CA 1
ATOM 2450 C C . TYR A 1 308 ? -15.330 -0.916 32.275 1.00 98.44 308 TYR A C 1
ATOM 2452 O O . TYR A 1 308 ? -16.381 -1.108 32.877 1.00 98.44 308 TYR A O 1
ATOM 2460 N N . TYR A 1 309 ? -14.953 0.298 31.872 1.00 98.31 309 TYR A N 1
ATOM 2461 C CA . TYR A 1 309 ? -15.704 1.508 32.187 1.00 98.31 309 TYR A CA 1
ATOM 2462 C C . TYR A 1 309 ? -17.142 1.460 31.646 1.00 98.31 309 TYR A C 1
ATOM 2464 O O . TYR A 1 309 ? -18.104 1.689 32.378 1.00 98.31 309 TYR A O 1
ATOM 2472 N N . ASN A 1 310 ? -17.319 1.110 30.369 1.00 98.38 310 ASN A N 1
ATOM 2473 C CA . ASN A 1 310 ? -18.653 1.046 29.765 1.00 98.38 310 ASN A CA 1
ATOM 2474 C C . ASN A 1 310 ? -19.496 -0.118 30.315 1.00 98.38 310 ASN A C 1
ATOM 2476 O O . ASN A 1 310 ? -20.724 -0.003 30.430 1.00 98.38 310 ASN A O 1
ATOM 2480 N N . ARG A 1 311 ? -18.858 -1.232 30.698 1.00 98.62 311 ARG A N 1
ATOM 2481 C CA . ARG A 1 311 ? -19.540 -2.335 31.381 1.00 98.62 311 ARG A CA 1
ATOM 2482 C C . ARG A 1 311 ? -19.975 -1.941 32.794 1.00 98.62 311 ARG A C 1
ATOM 2484 O O . ARG A 1 311 ? -21.123 -2.212 33.142 1.00 98.62 311 ARG A O 1
ATOM 2491 N N . ALA A 1 312 ? -19.141 -1.215 33.538 1.00 98.50 312 ALA A N 1
ATOM 2492 C CA . ALA A 1 312 ? -19.480 -0.659 34.847 1.00 98.50 312 ALA A CA 1
ATOM 2493 C C . ALA A 1 312 ? -20.686 0.287 34.773 1.00 98.50 312 ALA A C 1
ATOM 2495 O O . ALA A 1 312 ? -21.631 0.144 35.546 1.00 98.50 312 ALA A O 1
ATOM 2496 N N . LEU A 1 313 ? -20.709 1.196 33.790 1.00 98.50 313 LEU A N 1
ATOM 2497 C CA . LEU A 1 313 ? -21.868 2.060 33.543 1.00 98.50 313 LEU A CA 1
ATOM 2498 C C . LEU A 1 313 ? -23.136 1.250 33.249 1.00 98.50 313 LEU A C 1
ATOM 2500 O O . LEU A 1 313 ? -24.205 1.559 33.766 1.00 98.50 313 LEU A O 1
ATOM 2504 N N . SER A 1 314 ? -23.020 0.183 32.459 1.00 98.56 314 SER A N 1
ATOM 2505 C CA . SER A 1 314 ? -24.156 -0.698 32.165 1.00 98.56 314 SER A CA 1
ATOM 2506 C C . SER A 1 314 ? -24.663 -1.426 33.419 1.00 98.56 314 SER A C 1
ATOM 2508 O O . SER A 1 314 ? -25.871 -1.542 33.608 1.00 98.56 314 SER A O 1
ATOM 2510 N N . PHE A 1 315 ? -23.766 -1.880 34.300 1.00 98.69 315 PHE A N 1
ATOM 2511 C CA . PHE A 1 315 ? -24.134 -2.456 35.597 1.00 98.69 315 PHE A CA 1
ATOM 2512 C C . PHE A 1 315 ? -24.806 -1.433 36.521 1.00 98.69 315 PHE A C 1
ATOM 2514 O O . PHE A 1 315 ? -25.790 -1.764 37.185 1.00 98.69 315 PHE A O 1
ATOM 2521 N N . LEU A 1 316 ? -24.325 -0.187 36.532 1.00 97.50 316 LEU A N 1
ATOM 2522 C CA . LEU A 1 316 ? -24.890 0.903 37.328 1.00 97.50 316 LEU A CA 1
ATOM 2523 C C . LEU A 1 316 ? -26.345 1.185 36.926 1.00 97.50 316 LEU A C 1
ATOM 2525 O O . LEU A 1 316 ? -27.218 1.244 37.794 1.00 97.50 316 LEU A O 1
ATOM 2529 N N . GLU A 1 317 ? -26.630 1.249 35.624 1.00 98.06 317 GLU A N 1
ATOM 2530 C CA . GLU A 1 317 ? -27.994 1.409 35.095 1.00 98.06 317 GLU A CA 1
ATOM 2531 C C . GLU A 1 317 ? -28.926 0.249 35.496 1.00 98.06 317 GLU A C 1
ATOM 2533 O O . GLU A 1 317 ? -30.112 0.449 35.772 1.00 98.06 317 GLU A O 1
ATOM 2538 N N . LEU A 1 318 ? -28.382 -0.966 35.617 1.00 98.19 318 LEU A N 1
ATOM 2539 C CA . LEU A 1 318 ? -29.097 -2.144 36.123 1.00 98.19 318 LEU A CA 1
ATOM 2540 C C . LEU A 1 318 ? -29.131 -2.244 37.657 1.00 98.19 318 LEU A C 1
ATOM 2542 O O . LEU A 1 318 ? -29.716 -3.187 38.193 1.00 98.19 318 LEU A O 1
ATOM 2546 N N . LYS A 1 319 ? -28.547 -1.277 38.377 1.00 98.00 319 LYS A N 1
ATOM 2547 C CA . LYS A 1 319 ? -28.403 -1.261 39.846 1.00 98.00 319 LYS A CA 1
ATOM 2548 C C . LYS A 1 319 ? -27.603 -2.445 40.404 1.00 98.00 319 LYS A C 1
ATOM 2550 O O . LYS A 1 319 ? -27.767 -2.826 41.564 1.00 98.00 319 LYS A O 1
ATOM 2555 N N . GLN A 1 320 ? -26.720 -3.014 39.590 1.00 98.25 320 GLN A N 1
ATOM 2556 C CA . GLN A 1 320 ? -25.757 -4.048 39.967 1.00 98.25 320 GLN A CA 1
ATOM 2557 C C . GLN A 1 320 ? -24.489 -3.379 40.505 1.00 98.25 320 GLN A C 1
ATOM 2559 O O . GLN A 1 320 ? -23.462 -3.281 39.836 1.00 98.25 320 GLN A O 1
ATOM 2564 N N . PHE A 1 321 ? -24.607 -2.802 41.701 1.00 97.75 321 PHE A N 1
ATOM 2565 C CA . PHE A 1 321 ? -23.595 -1.883 42.222 1.00 97.75 321 PHE A CA 1
ATOM 2566 C C . PHE A 1 321 ? -22.254 -2.552 42.525 1.00 97.75 321 PHE A C 1
ATOM 2568 O O . PHE A 1 321 ? -21.221 -1.924 42.324 1.00 97.75 321 PHE A O 1
ATOM 2575 N N . GLN A 1 322 ? -22.247 -3.808 42.981 1.00 98.25 322 GLN A N 1
ATOM 2576 C CA . GLN A 1 322 ? -20.992 -4.485 43.305 1.00 98.25 322 GLN A CA 1
ATOM 2577 C C . GLN A 1 322 ? -20.168 -4.737 42.040 1.00 98.25 322 GLN A C 1
ATOM 2579 O O . GLN A 1 322 ? -18.986 -4.415 42.004 1.00 98.25 322 GLN A O 1
ATOM 2584 N N . GLU A 1 323 ? -20.806 -5.230 40.981 1.00 98.50 323 GLU A N 1
ATOM 2585 C CA . GLU A 1 323 ? -20.164 -5.482 39.694 1.00 98.50 323 GLU A CA 1
ATOM 2586 C C . GLU A 1 323 ? -19.658 -4.185 39.043 1.00 98.50 323 GLU A C 1
ATOM 2588 O O . GLU A 1 323 ? -18.569 -4.164 38.469 1.00 98.50 323 GLU A O 1
ATOM 2593 N N . ALA A 1 324 ? -20.405 -3.082 39.181 1.00 98.31 324 ALA A N 1
ATOM 2594 C CA . ALA A 1 324 ? -19.953 -1.763 38.740 1.00 98.31 324 ALA A CA 1
ATOM 2595 C C . ALA A 1 324 ? -18.718 -1.280 39.524 1.00 98.31 324 ALA A C 1
ATOM 2597 O O . ALA A 1 324 ? -17.752 -0.816 38.918 1.00 98.31 324 ALA A O 1
ATOM 2598 N N . ILE A 1 325 ? -18.722 -1.418 40.857 1.00 98.31 325 ILE A N 1
ATOM 2599 C CA . ILE A 1 325 ? -17.586 -1.061 41.723 1.00 98.31 325 ILE A CA 1
ATOM 2600 C C . ILE A 1 325 ? -16.345 -1.879 41.357 1.00 98.31 325 ILE A C 1
ATOM 2602 O O . ILE A 1 325 ? -15.244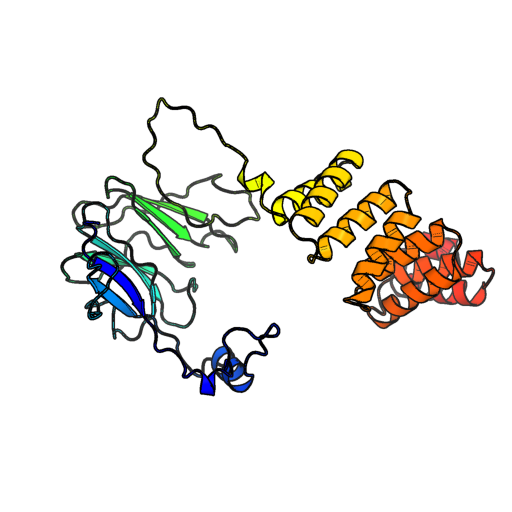 -1.323 41.304 1.00 98.31 325 ILE A O 1
ATOM 2606 N N . ASP A 1 326 ? -16.501 -3.177 41.103 1.00 98.25 326 ASP A N 1
ATOM 2607 C CA . ASP A 1 326 ? -15.398 -4.063 40.731 1.00 98.25 326 ASP A CA 1
ATOM 2608 C C . ASP A 1 326 ? -14.770 -3.622 39.396 1.00 98.25 326 ASP A C 1
ATOM 2610 O O . ASP A 1 326 ? -13.547 -3.477 39.301 1.00 98.25 326 ASP A O 1
ATOM 2614 N N . ASP A 1 327 ? -15.593 -3.315 38.388 1.00 98.31 327 ASP A N 1
ATOM 2615 C CA . ASP A 1 327 ? -15.110 -2.845 37.086 1.00 98.31 327 ASP A CA 1
ATOM 2616 C C . ASP A 1 327 ? -14.479 -1.444 37.159 1.00 98.31 327 ASP A C 1
ATOM 2618 O O . ASP A 1 327 ? -13.404 -1.240 36.593 1.00 98.31 327 ASP A O 1
ATOM 2622 N N . PHE A 1 328 ? -15.060 -0.486 37.892 1.00 98.31 328 PHE A N 1
ATOM 2623 C CA . PHE A 1 328 ? -14.419 0.822 38.093 1.00 98.31 328 PHE A CA 1
ATOM 2624 C C . PHE A 1 328 ? -13.112 0.708 38.877 1.00 98.31 328 PHE A C 1
ATOM 2626 O O . PHE A 1 328 ? -12.146 1.400 38.562 1.00 98.31 328 PHE A O 1
ATOM 2633 N N . THR A 1 329 ? -13.037 -0.195 39.860 1.00 98.06 329 THR A N 1
ATOM 2634 C CA . THR A 1 329 ? -11.777 -0.491 40.557 1.00 98.06 329 THR A CA 1
ATOM 2635 C C . THR A 1 329 ? -10.729 -0.981 39.571 1.00 98.06 329 THR A C 1
ATOM 2637 O O . THR A 1 329 ? -9.600 -0.500 39.603 1.00 98.06 329 THR A O 1
ATOM 2640 N N . ARG A 1 330 ? -11.111 -1.865 38.643 1.00 97.81 330 ARG A N 1
ATOM 2641 C CA . ARG A 1 330 ? -10.202 -2.353 37.609 1.00 97.81 330 ARG A CA 1
ATOM 2642 C C . ARG A 1 330 ? -9.740 -1.253 36.651 1.00 97.81 330 ARG A C 1
ATOM 2644 O O . ARG A 1 330 ? -8.581 -1.274 36.243 1.00 97.81 330 ARG A O 1
ATOM 2651 N N . VAL A 1 331 ? -10.606 -0.295 36.307 1.00 97.75 331 VAL A N 1
ATOM 2652 C CA . VAL A 1 331 ? -10.209 0.891 35.526 1.00 97.75 331 VAL A CA 1
ATOM 2653 C C . VAL A 1 331 ? -9.158 1.698 36.285 1.00 97.75 331 VAL A C 1
ATOM 2655 O O . VAL A 1 331 ? -8.107 1.967 35.718 1.00 97.75 331 VAL A O 1
ATOM 2658 N N . ILE A 1 332 ? -9.387 1.994 37.568 1.00 96.94 332 ILE A N 1
ATOM 2659 C CA . ILE A 1 332 ? -8.461 2.775 38.410 1.00 96.94 332 ILE A CA 1
ATOM 2660 C C . ILE A 1 332 ? -7.112 2.058 38.589 1.00 96.94 332 ILE A C 1
ATOM 2662 O O . ILE A 1 332 ? -6.072 2.703 38.576 1.00 96.94 332 ILE A O 1
ATOM 2666 N N . GLU A 1 333 ? -7.098 0.727 38.724 1.00 96.62 333 GLU A N 1
ATOM 2667 C CA . GLU A 1 333 ? -5.852 -0.059 38.788 1.00 96.62 333 GLU A CA 1
ATOM 2668 C C . GLU A 1 333 ? -5.015 0.022 37.502 1.00 96.62 333 GLU A C 1
ATOM 2670 O O . GLU A 1 333 ? -3.793 -0.118 37.543 1.00 96.62 333 GLU A O 1
ATOM 2675 N N . LEU A 1 334 ? -5.674 0.164 36.349 1.00 94.88 334 LEU A N 1
ATOM 2676 C CA . LEU A 1 334 ? -5.029 0.228 35.038 1.00 94.88 334 LEU A CA 1
ATOM 2677 C C . LEU A 1 334 ? -4.676 1.667 34.634 1.00 94.88 334 LEU A C 1
ATOM 2679 O O . LEU A 1 334 ? -3.689 1.871 33.927 1.00 94.88 334 LEU A O 1
ATOM 2683 N N . ASP A 1 335 ? -5.473 2.639 35.077 1.00 93.19 335 ASP A N 1
ATOM 2684 C CA . ASP A 1 335 ? -5.292 4.073 34.874 1.00 93.19 335 ASP A CA 1
ATOM 2685 C C . ASP A 1 335 ? -5.777 4.851 36.110 1.00 93.19 335 ASP A C 1
ATOM 2687 O O . ASP A 1 335 ? -6.941 5.236 36.231 1.00 93.19 335 ASP A O 1
ATOM 2691 N N . GLU A 1 336 ? -4.848 5.122 37.027 1.00 90.31 336 GLU A N 1
ATOM 2692 C CA . GLU A 1 336 ? -5.117 5.854 38.273 1.00 90.31 336 GLU A CA 1
ATOM 2693 C C . GLU A 1 336 ? -5.583 7.305 38.035 1.00 90.31 336 GLU A C 1
ATOM 2695 O O . GLU A 1 336 ? -6.059 7.964 38.962 1.00 90.31 336 GLU A O 1
ATOM 2700 N N . SER A 1 337 ? -5.442 7.822 36.807 1.00 92.44 337 SER A N 1
ATOM 2701 C CA . SER A 1 337 ? -5.824 9.186 36.434 1.00 92.44 337 SER A CA 1
ATOM 2702 C C . SER A 1 337 ? -7.249 9.314 35.883 1.00 92.44 337 SER A C 1
ATOM 2704 O O . SER A 1 337 ? -7.701 10.438 35.638 1.00 92.44 337 SER A O 1
ATOM 2706 N N . ASP A 1 338 ? -7.986 8.207 35.731 1.00 91.31 338 ASP A N 1
ATOM 2707 C CA . ASP A 1 338 ? -9.373 8.227 35.258 1.00 91.31 338 ASP A CA 1
ATOM 2708 C C . ASP A 1 338 ? -10.330 8.766 36.341 1.00 91.31 338 ASP A C 1
ATOM 2710 O O . ASP A 1 338 ? -10.894 8.044 37.168 1.00 91.31 338 ASP A O 1
ATOM 2714 N N . ILE A 1 339 ? -10.531 10.086 36.321 1.00 90.44 339 ILE A N 1
ATOM 2715 C CA . ILE A 1 339 ? -11.428 10.801 37.244 1.00 90.44 339 ILE A CA 1
ATOM 2716 C C . ILE A 1 339 ? -12.874 10.303 37.115 1.00 90.44 339 ILE A C 1
ATOM 2718 O O . ILE A 1 339 ? -13.607 10.296 38.105 1.00 90.44 339 ILE A O 1
ATOM 2722 N N . GLY A 1 340 ? -13.296 9.887 35.916 1.00 90.94 340 GLY A N 1
ATOM 2723 C CA . GLY A 1 340 ? -14.645 9.377 35.688 1.00 90.94 340 GLY A CA 1
ATOM 2724 C C . GLY A 1 340 ? -14.888 8.093 36.474 1.00 90.94 340 GLY A C 1
ATOM 2725 O O . GLY A 1 340 ? -15.935 7.945 37.104 1.00 90.94 340 GLY A O 1
ATOM 2726 N N . ALA A 1 341 ? -13.908 7.188 36.487 1.00 92.31 341 ALA A N 1
ATOM 2727 C CA . ALA A 1 341 ? -14.006 5.928 37.214 1.00 92.31 341 ALA A CA 1
ATOM 2728 C C . ALA A 1 341 ? -13.990 6.155 38.730 1.00 92.31 341 ALA A C 1
ATOM 2730 O O . ALA A 1 341 ? -14.777 5.544 39.448 1.00 92.31 341 ALA A O 1
ATOM 2731 N N . VAL A 1 342 ? -13.150 7.079 39.213 1.00 91.81 342 VAL A N 1
ATOM 2732 C CA . VAL A 1 342 ? -13.104 7.467 40.634 1.00 91.81 342 VAL A CA 1
ATOM 2733 C C . VAL A 1 342 ? -14.415 8.104 41.094 1.00 91.81 342 VAL A C 1
ATOM 2735 O O . VAL A 1 342 ? -14.843 7.855 42.213 1.00 91.81 342 VAL A O 1
ATOM 2738 N N . PHE A 1 343 ? -15.043 8.930 40.255 1.00 93.25 343 PHE A N 1
ATOM 2739 C CA . PHE A 1 343 ? -16.300 9.599 40.591 1.00 93.25 343 PHE A CA 1
ATOM 2740 C C . PHE A 1 343 ? -17.506 8.648 40.589 1.00 93.25 343 PHE A C 1
ATOM 2742 O O . PHE A 1 343 ? -18.406 8.817 41.407 1.00 93.25 343 PHE A O 1
ATOM 2749 N N . ASN A 1 344 ? -17.549 7.692 39.653 1.00 90.88 344 ASN A N 1
ATOM 2750 C CA . ASN A 1 344 ? -18.686 6.778 39.500 1.00 90.88 344 ASN A CA 1
ATOM 2751 C C . ASN A 1 344 ? -18.632 5.547 40.421 1.00 90.88 344 ASN A C 1
ATOM 2753 O O . ASN A 1 344 ? -19.674 4.923 40.630 1.00 90.88 344 ASN A O 1
ATOM 2757 N N . LYS A 1 345 ? -17.447 5.181 40.924 1.00 89.31 345 LYS A N 1
ATOM 2758 C CA . LYS A 1 345 ? -17.266 4.157 41.962 1.00 89.31 345 LYS A CA 1
ATOM 2759 C C . LYS A 1 345 ? -17.778 4.651 43.311 1.00 89.31 345 LYS A C 1
ATOM 2761 O O . LYS A 1 345 ? -18.453 3.845 43.991 1.00 89.31 345 LYS A O 1
#

Foldseek 3Di:
DPLFKDKFKDWDDDDCVVQVNDDVDDPDPPGDVVVVCCLVVVVDWTAIFIWMWTCPVVPIHDIHTAPPRGPPQWHWDQWDAQLVRFKIKIWIANTDDAFAQRIFIWMDGNVHDDIDTAPQTDRGTWHAWEAANVSFKIWIWGQNPHDATFIWMWTQDPVRHTDHTHTDPPPDDPPHHDPRDYYDDDDPPDDDDDPVVVCQQDLVNLQVVLQVCLVVVVLVSSLVSLVSSCVNPVPPLVSLQSNLSSCVSVVVLVSSLVSLVVSCVVPVLPLSSLQSNLVSCVSVLNLVSSLVSLVSNCVVPVLPLSSLQSNLVSCVSVVVNVSSLVSLVSSCVSPVPPVVSVVSD

Sequence (345 aa):
PDGKEIIFTRSPAISASESGITDGFTRKTEVNKPFTDKFVNGERDYKYDLYKIPFNDGRGGEPIPVAGASDNGKSNYFARYSPDGKWIVFCKANNFMLLMGDSKLYIMPAEGGEVRELECNLENMNSYHSWSPNSKWLVVATKERGPYTQMYLTHIDENGHASPPVFIENAKPPKRAVNIPEFVNWPIHKPITVVDSFTETGDYLTIAEAKYRATTGELDKALKAVNKAIRLDPDNYDQYYVRGYVYSAMGEWDKALKDYNTILRVNPGNNQALHNRGIAWMNLGKFEKAIGDFSINIKNKPNDTAEYYNRALSFLELKQFQEAIDDFTRVIELDESDIGAVFNK